Protein AF-A0A2N5YPW6-F1 (afdb_monomer)

Foldseek 3Di:
DVVVVVVVVVVVVVVVVVPVQWDWDQDPPDHDIDIDRPDVPPPPPPPPDDDDDDPPDPDDDDDDDDDDDDDDDDDDDDDDDPDDDDDDDPPPDDDDDDPDPPPPDDPDDDDDPPPPPVVVVVVVVVVVVVVPPPPPDPPPVQDADVLLVVLVVLLVVLVVLVVCLVVDPDPDPVVNVVSVVSSVVSLVVSLVSLVVSCVVCVVPVPRHDDVVSSVVSNVVSVVVVVVVVVVVD

Sequence (233 aa):
MKKQSYFFLFVILILIVGLNSCTIEKRSYQPGYYVDWHNLNRKSNTNPEDKSVEQKVTAFHEKEVKENNVVKIKDFNQPEVIHGIEPVFSSSDESLNNVEIIKFTNQKKTVSSNIRKEELESYESLIKEKTTKSSDTINTHRKVHWAAILDLILCIIGLGLGLLIILDFIPSLGFFIFCMLYSTIFVNAGGFFSLIALYFILMKPEEYRGIWLIIANIIIVMFFWGYYFSLIF

Radius of gyration: 34.61 Å; Cα contacts (8 Å, |Δi|>4): 95; chains: 1; bounding box: 51×68×102 Å

Mean predicted aligned error: 20.63 Å

Structure (mmCIF, N/CA/C/O backbone):
data_AF-A0A2N5YPW6-F1
#
_entry.id   AF-A0A2N5YPW6-F1
#
loop_
_atom_site.group_PDB
_atom_site.id
_atom_site.type_symbol
_atom_site.label_atom_id
_atom_site.label_alt_id
_atom_site.label_comp_id
_atom_site.label_asym_id
_atom_site.label_entity_id
_atom_site.label_seq_id
_atom_site.pdbx_PDB_ins_code
_atom_site.Cartn_x
_atom_site.Cartn_y
_atom_site.Cartn_z
_atom_site.occupancy
_atom_site.B_iso_or_equiv
_atom_site.auth_seq_id
_atom_site.auth_comp_id
_atom_site.auth_asym_id
_atom_site.auth_atom_id
_atom_site.pdbx_PDB_model_num
ATOM 1 N N . MET A 1 1 ? -19.793 17.594 0.292 1.00 47.97 1 MET A N 1
ATOM 2 C CA . MET A 1 1 ? -19.674 16.745 -0.917 1.00 47.97 1 MET A CA 1
ATOM 3 C C . MET A 1 1 ? -18.242 16.318 -1.275 1.00 47.97 1 MET A C 1
ATOM 5 O O . MET A 1 1 ? -18.086 15.213 -1.769 1.00 47.97 1 MET A O 1
ATOM 9 N N . LYS A 1 2 ? -17.177 17.079 -0.960 1.00 48.78 2 LYS A N 1
ATOM 10 C CA . LYS A 1 2 ? -15.781 16.710 -1.316 1.00 48.78 2 LYS A CA 1
ATOM 11 C C . LYS A 1 2 ? -15.291 15.341 -0.791 1.00 48.78 2 LYS A C 1
ATOM 13 O O . LYS A 1 2 ? -14.475 14.704 -1.440 1.00 48.78 2 LYS A O 1
ATOM 18 N N . LYS A 1 3 ? -15.820 14.848 0.338 1.00 51.53 3 LYS A N 1
ATOM 19 C CA . LYS A 1 3 ? -15.421 13.554 0.932 1.00 51.53 3 LYS A CA 1
ATOM 20 C C . LYS A 1 3 ? -15.858 12.324 0.118 1.00 51.53 3 LYS A C 1
ATOM 22 O O . LYS A 1 3 ? -15.176 11.311 0.174 1.00 51.53 3 LYS A O 1
ATOM 27 N N . GLN A 1 4 ? -16.945 12.411 -0.654 1.00 64.75 4 GLN A N 1
ATOM 28 C CA . GLN A 1 4 ? -17.391 11.297 -1.505 1.00 64.75 4 GLN A CA 1
ATOM 29 C C . GLN A 1 4 ? -16.521 11.147 -2.761 1.00 64.75 4 GLN A C 1
ATOM 31 O O . GLN A 1 4 ? -16.342 10.034 -3.240 1.00 64.75 4 GLN A O 1
ATOM 36 N N . SER A 1 5 ? -15.910 12.235 -3.245 1.00 70.88 5 SER A N 1
ATOM 37 C CA . SER A 1 5 ? -15.079 12.214 -4.456 1.00 70.88 5 SER A CA 1
ATOM 38 C C . SER A 1 5 ? -13.849 11.308 -4.323 1.00 70.88 5 SER A C 1
ATOM 40 O O . SER A 1 5 ? -13.509 10.602 -5.266 1.00 70.88 5 SER A O 1
ATOM 42 N N . TYR A 1 6 ? -13.204 11.289 -3.152 1.00 68.81 6 TYR A N 1
ATOM 43 C CA . TYR A 1 6 ? -12.012 10.464 -2.914 1.00 68.81 6 TYR A CA 1
ATOM 44 C C . TYR A 1 6 ? -12.328 8.969 -2.849 1.00 68.81 6 TYR A C 1
ATOM 46 O O . TYR A 1 6 ? -11.538 8.156 -3.315 1.00 68.81 6 TYR A O 1
ATOM 54 N N . PHE A 1 7 ? -13.498 8.608 -2.314 1.00 74.12 7 PHE A N 1
ATOM 55 C CA . PHE A 1 7 ? -13.934 7.215 -2.256 1.00 74.12 7 PHE A CA 1
ATOM 56 C C . PHE A 1 7 ? -14.153 6.643 -3.661 1.00 74.12 7 PHE A C 1
ATOM 58 O O . PHE A 1 7 ? -13.651 5.567 -3.967 1.00 74.12 7 PHE A O 1
ATOM 65 N N . PHE A 1 8 ? -14.825 7.392 -4.541 1.00 75.50 8 PHE A N 1
ATOM 66 C CA . PHE A 1 8 ? -15.005 6.978 -5.936 1.00 75.50 8 PHE A CA 1
ATOM 67 C C . PHE A 1 8 ? -13.675 6.829 -6.676 1.00 75.50 8 PHE A C 1
ATOM 69 O O . PHE A 1 8 ? -13.479 5.850 -7.389 1.00 75.50 8 PHE A O 1
ATOM 76 N N . LEU A 1 9 ? -12.744 7.761 -6.467 1.00 77.75 9 LEU A N 1
ATOM 77 C CA . LEU A 1 9 ? -11.431 7.725 -7.110 1.00 77.75 9 LEU A CA 1
ATOM 78 C C . LEU A 1 9 ? -10.617 6.498 -6.659 1.00 77.75 9 LEU A C 1
ATOM 80 O O . LEU A 1 9 ? -10.007 5.825 -7.484 1.00 77.75 9 LEU A O 1
ATOM 84 N N . PHE A 1 10 ? -10.690 6.144 -5.373 1.00 75.50 10 PHE A N 1
ATOM 85 C CA . PHE A 1 10 ? -10.061 4.939 -4.830 1.00 75.50 10 PHE A CA 1
ATOM 86 C C . PHE A 1 10 ? -10.668 3.642 -5.392 1.00 75.50 10 PHE A C 1
ATOM 88 O O . PHE A 1 10 ? -9.932 2.737 -5.781 1.00 75.50 10 PHE A O 1
ATOM 95 N N . VAL A 1 11 ? -12.000 3.559 -5.500 1.00 84.12 11 VAL A N 1
ATOM 96 C CA . VAL A 1 11 ? -12.690 2.394 -6.089 1.00 84.12 11 VAL A CA 1
ATOM 97 C C . VAL A 1 11 ? -12.312 2.210 -7.561 1.00 84.12 11 VAL A C 1
ATOM 99 O O . VAL A 1 11 ?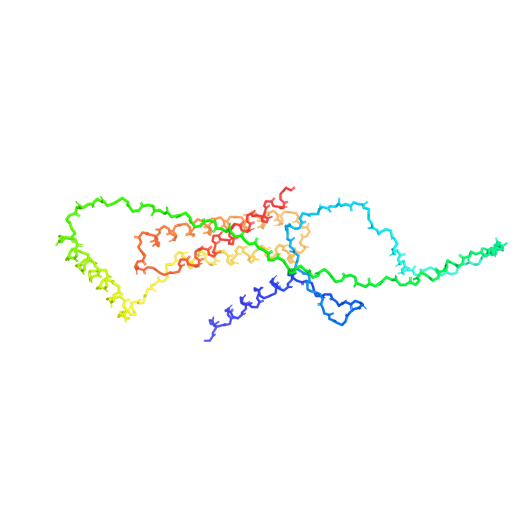 -12.044 1.087 -7.982 1.00 84.12 11 VAL A O 1
ATOM 102 N N . ILE A 1 12 ? -12.238 3.300 -8.330 1.00 86.75 12 ILE A N 1
ATOM 103 C CA . ILE A 1 12 ? -11.804 3.269 -9.735 1.00 86.75 12 ILE A CA 1
ATOM 104 C C . ILE A 1 12 ? -10.363 2.760 -9.845 1.00 86.75 12 ILE A C 1
ATOM 106 O O . ILE A 1 12 ? -10.070 1.942 -10.713 1.00 86.75 12 ILE A O 1
ATOM 110 N N . LEU A 1 13 ? -9.476 3.187 -8.944 1.00 83.00 13 LEU A N 1
ATOM 111 C CA . LEU A 1 13 ? -8.077 2.766 -8.945 1.00 83.00 13 LEU A CA 1
ATOM 112 C C . LEU A 1 13 ? -7.927 1.262 -8.658 1.00 83.00 13 LEU A C 1
ATOM 114 O O . LEU A 1 13 ? -7.188 0.581 -9.367 1.00 83.00 13 LEU A O 1
ATOM 118 N N . ILE A 1 14 ? -8.689 0.720 -7.699 1.00 78.19 14 ILE A N 1
ATOM 119 C CA . ILE A 1 14 ? -8.748 -0.733 -7.449 1.00 78.19 14 ILE A CA 1
ATOM 120 C C . ILE A 1 14 ? -9.269 -1.481 -8.682 1.00 78.19 14 ILE A C 1
ATOM 122 O O . ILE A 1 14 ? -8.722 -2.523 -9.042 1.00 78.19 14 ILE A O 1
ATOM 126 N N . LEU A 1 15 ? -10.297 -0.949 -9.347 1.00 83.12 15 LEU A N 1
ATOM 127 C CA . LEU A 1 15 ? -10.867 -1.541 -10.560 1.00 83.12 15 LEU A CA 1
ATOM 128 C C . LEU A 1 15 ? -9.846 -1.602 -11.701 1.00 83.12 15 LEU A C 1
ATOM 130 O O . LEU A 1 15 ? -9.723 -2.642 -12.336 1.00 83.12 15 LEU A O 1
ATOM 134 N N . ILE A 1 16 ? -9.078 -0.535 -11.930 1.00 82.12 16 ILE A N 1
ATOM 135 C CA . ILE A 1 16 ? -8.037 -0.502 -12.970 1.00 82.12 16 ILE A CA 1
ATOM 136 C C . ILE A 1 16 ? -6.949 -1.545 -12.680 1.00 82.12 16 ILE A C 1
ATOM 138 O O . ILE A 1 16 ? -6.571 -2.303 -13.571 1.00 82.12 16 ILE A O 1
ATOM 142 N N . VAL A 1 17 ? -6.476 -1.633 -11.433 1.00 77.56 17 VAL A N 1
ATOM 143 C CA . VAL A 1 17 ? -5.450 -2.616 -11.039 1.00 77.56 17 VAL A CA 1
ATOM 144 C C . VAL A 1 17 ? -5.977 -4.053 -11.154 1.00 77.56 17 VAL A C 1
ATOM 146 O O . VAL A 1 17 ? -5.274 -4.927 -11.661 1.00 77.56 17 VAL A O 1
ATOM 149 N N . GLY A 1 18 ? -7.226 -4.298 -10.748 1.00 75.81 18 GLY A N 1
ATOM 150 C CA . GLY A 1 18 ? -7.864 -5.611 -10.859 1.00 75.81 18 GLY A CA 1
ATOM 151 C C . GLY A 1 18 ? -8.097 -6.047 -12.307 1.00 75.81 18 GLY A C 1
ATOM 152 O O . GLY A 1 18 ? -7.868 -7.206 -12.644 1.00 75.81 18 GLY A O 1
ATOM 153 N N . LEU A 1 19 ? -8.499 -5.119 -13.180 1.00 78.38 19 LEU A N 1
ATOM 154 C CA . LEU A 1 19 ? -8.765 -5.405 -14.592 1.00 78.38 19 LEU A CA 1
ATOM 155 C C . LEU A 1 19 ? -7.484 -5.605 -15.409 1.00 78.38 19 LEU A C 1
ATOM 157 O O . LEU A 1 19 ? -7.483 -6.430 -16.315 1.00 78.38 19 LEU A O 1
ATOM 161 N N . ASN A 1 20 ? -6.377 -4.943 -15.056 1.00 72.44 20 ASN A N 1
ATOM 162 C CA . ASN A 1 20 ? -5.077 -5.193 -15.694 1.00 72.44 20 ASN A CA 1
ATOM 163 C C . ASN A 1 20 ? -4.524 -6.605 -15.422 1.00 72.44 20 ASN A C 1
ATOM 165 O O . ASN A 1 20 ? -3.613 -7.046 -16.114 1.00 72.44 20 ASN A O 1
ATOM 169 N N . SER A 1 21 ? -5.067 -7.331 -14.438 1.00 71.19 21 SER A N 1
ATOM 170 C CA . SER A 1 21 ? -4.687 -8.726 -14.167 1.00 71.19 21 SER A CA 1
ATOM 171 C C . SER A 1 21 ? -5.434 -9.750 -15.036 1.00 71.19 21 SER A C 1
ATOM 173 O O . SER A 1 21 ? -5.155 -10.947 -14.933 1.00 71.19 21 SER A O 1
ATOM 175 N N . CYS A 1 22 ? -6.379 -9.313 -15.878 1.00 77.75 22 CYS A N 1
ATOM 176 C CA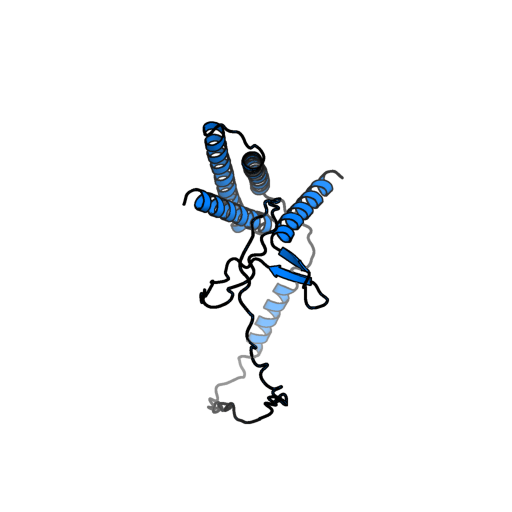 . CYS A 1 22 ? -7.111 -10.187 -16.791 1.00 77.75 22 CYS A CA 1
ATOM 177 C C . CYS A 1 22 ? -6.857 -9.795 -18.249 1.00 77.75 22 CYS A C 1
ATOM 179 O O . CYS A 1 22 ? -6.957 -8.625 -18.619 1.00 77.75 22 CYS A O 1
ATOM 181 N N . THR A 1 23 ? -6.560 -10.787 -19.086 1.00 79.25 23 THR A N 1
ATOM 182 C CA . THR A 1 23 ? -6.523 -10.597 -20.539 1.00 79.25 23 THR A CA 1
ATOM 183 C C . THR A 1 23 ? -7.730 -11.297 -21.142 1.00 79.25 23 THR A C 1
ATOM 185 O O . THR A 1 23 ? -7.946 -12.490 -20.929 1.00 79.25 23 THR A O 1
ATOM 188 N N . ILE A 1 24 ? -8.552 -10.539 -21.868 1.00 81.75 24 ILE A N 1
ATOM 189 C CA . ILE A 1 24 ? -9.707 -11.072 -22.589 1.00 81.75 24 ILE A CA 1
ATOM 190 C C . ILE A 1 24 ? -9.288 -11.268 -24.041 1.00 81.75 24 ILE A C 1
ATOM 192 O O . ILE A 1 24 ? -9.115 -10.296 -24.776 1.00 81.75 24 ILE A O 1
ATOM 196 N N . GLU A 1 25 ? -9.157 -12.521 -24.461 1.00 84.06 25 GLU A N 1
ATOM 197 C CA . GLU A 1 25 ? -8.819 -12.869 -25.838 1.00 84.06 25 GLU A CA 1
ATOM 198 C C . GLU A 1 25 ? -10.037 -13.462 -26.557 1.00 84.06 25 GLU A C 1
ATOM 200 O O . GLU A 1 25 ? -10.815 -14.251 -26.003 1.00 84.06 25 GLU A O 1
ATOM 205 N N . LYS A 1 26 ? -10.249 -13.053 -27.810 1.00 85.19 26 LYS A N 1
ATOM 206 C CA . LYS A 1 26 ? -11.331 -13.586 -28.644 1.00 85.19 26 LYS A CA 1
ATOM 207 C C . LYS A 1 26 ? -10.906 -14.945 -29.199 1.00 85.19 26 LYS A C 1
ATOM 209 O O . LYS A 1 26 ? -9.856 -15.054 -29.822 1.00 85.19 26 LYS A O 1
ATOM 214 N N . ARG A 1 27 ? -11.737 -15.978 -29.026 1.00 85.75 27 ARG A N 1
ATOM 215 C CA . ARG A 1 27 ? -11.440 -17.317 -29.556 1.00 85.75 27 ARG A CA 1
ATOM 216 C C . ARG A 1 27 ? -11.568 -17.326 -31.085 1.00 85.75 27 ARG A C 1
ATOM 218 O O . ARG A 1 27 ? -12.595 -16.913 -31.617 1.00 85.75 27 ARG A O 1
ATOM 225 N N . SER A 1 28 ? -10.556 -17.843 -31.785 1.00 86.81 28 SER A N 1
ATOM 226 C CA . SER A 1 28 ? -10.571 -17.938 -33.257 1.00 86.81 28 SER A CA 1
ATOM 227 C C . SER A 1 28 ? -11.507 -19.026 -33.794 1.00 86.81 28 SER A C 1
ATOM 229 O O . SER A 1 28 ? -12.070 -18.862 -34.870 1.00 86.81 28 SER A O 1
ATOM 231 N N . TYR A 1 29 ? -11.701 -20.123 -33.051 1.00 86.50 29 TYR A N 1
ATOM 232 C CA . TYR A 1 29 ? -12.382 -21.331 -33.552 1.00 86.50 29 TYR A CA 1
ATOM 233 C C . TYR A 1 29 ? -13.704 -21.665 -32.844 1.00 86.50 29 TYR A C 1
ATOM 235 O O . TYR A 1 29 ? -14.342 -22.663 -33.167 1.00 86.50 29 TYR A O 1
ATOM 243 N N . GLN A 1 30 ? -14.132 -20.849 -31.877 1.00 85.44 30 GLN A N 1
ATOM 244 C CA . GLN A 1 30 ? -15.411 -21.010 -31.180 1.00 85.44 30 GLN A CA 1
ATOM 245 C C . GLN A 1 30 ? -16.026 -19.640 -30.880 1.00 85.44 30 GLN A C 1
ATOM 247 O O . GLN A 1 30 ? -15.290 -18.712 -30.546 1.00 85.44 30 GLN A O 1
ATOM 252 N N . PRO A 1 31 ? -17.359 -19.491 -30.939 1.00 85.31 31 PRO A N 1
ATOM 253 C CA . PRO A 1 31 ? -18.010 -18.268 -30.492 1.00 85.31 31 PRO A CA 1
ATOM 254 C C . PRO A 1 31 ? -17.816 -18.101 -28.977 1.00 85.31 31 PRO A C 1
ATOM 256 O O . PRO A 1 31 ? -18.274 -18.923 -28.187 1.00 85.31 31 PRO A O 1
ATOM 259 N N . GLY A 1 32 ? -17.113 -17.043 -28.569 1.00 90.00 32 GLY A N 1
ATOM 260 C CA . GLY A 1 32 ? -16.909 -16.697 -27.163 1.00 90.00 32 GLY A CA 1
ATOM 261 C C . GLY A 1 32 ? -15.592 -15.969 -26.891 1.00 90.00 32 GLY A C 1
ATOM 262 O O . GLY A 1 32 ? -14.724 -15.851 -27.759 1.00 90.00 32 GLY A O 1
ATOM 263 N N . TYR A 1 33 ? -15.446 -15.498 -25.655 1.00 89.69 33 TYR A N 1
ATOM 264 C CA . TYR A 1 33 ? -14.215 -14.904 -25.139 1.00 89.69 33 TYR A CA 1
ATOM 265 C C . TYR A 1 33 ? -13.553 -15.870 -24.153 1.00 89.69 33 TYR A C 1
ATOM 267 O O . TYR A 1 33 ? -14.231 -16.577 -23.402 1.00 89.69 33 TYR A O 1
ATOM 275 N N . TYR A 1 34 ? -12.227 -15.940 -24.180 1.00 85.00 34 TYR A N 1
ATOM 276 C CA . TYR A 1 34 ? -11.433 -16.602 -23.154 1.00 85.00 34 TYR A CA 1
ATOM 277 C C . TYR A 1 34 ? -10.865 -15.524 -22.229 1.00 85.00 34 TYR A C 1
ATOM 279 O O . TYR A 1 34 ? -10.286 -14.549 -22.699 1.00 85.00 34 TYR A O 1
ATOM 287 N N . VAL A 1 35 ? -11.085 -15.680 -20.924 1.00 84.00 35 VAL A N 1
ATOM 288 C CA . VAL A 1 35 ? -10.499 -14.806 -19.905 1.00 84.00 35 VAL A CA 1
ATOM 289 C C . VAL A 1 35 ? -9.314 -15.557 -19.324 1.00 84.00 35 VAL A C 1
ATOM 291 O O . VAL A 1 35 ? -9.515 -16.556 -18.629 1.00 84.00 35 VAL A O 1
ATOM 294 N N . ASP A 1 36 ? -8.101 -15.102 -19.632 1.00 80.56 36 ASP A N 1
ATOM 295 C CA . ASP A 1 36 ? -6.903 -15.614 -18.977 1.00 80.56 36 ASP A CA 1
ATOM 296 C C . ASP A 1 36 ? -6.643 -14.807 -17.706 1.00 80.56 36 ASP A C 1
ATOM 298 O O . ASP A 1 36 ? -6.474 -13.583 -17.740 1.00 80.56 36 ASP A O 1
ATOM 302 N N . TRP A 1 37 ? -6.638 -15.503 -16.574 1.00 81.56 37 TRP A N 1
ATOM 303 C CA . TRP A 1 37 ? -6.222 -14.943 -15.297 1.00 81.56 37 TRP A CA 1
ATOM 304 C C . TRP A 1 37 ? -4.747 -15.283 -15.156 1.00 81.56 37 TRP A C 1
ATOM 306 O O . TRP A 1 37 ? -4.418 -16.461 -14.991 1.00 81.56 37 TRP A O 1
ATOM 316 N N . HIS A 1 38 ? -3.859 -14.286 -15.237 1.00 67.75 38 HIS A N 1
ATOM 317 C CA . HIS A 1 38 ? -2.422 -14.495 -15.050 1.00 67.75 38 HIS A CA 1
ATOM 318 C C . HIS A 1 38 ? -2.154 -15.026 -13.636 1.00 67.75 38 HIS A C 1
ATOM 320 O O . HIS A 1 38 ? -1.974 -14.288 -12.671 1.00 67.75 38 HIS A O 1
ATOM 326 N N . ASN A 1 39 ? -2.182 -16.348 -13.503 1.00 62.03 39 ASN A N 1
ATOM 327 C CA . ASN A 1 39 ? -2.037 -17.032 -12.237 1.00 62.03 39 ASN A CA 1
ATOM 328 C C . ASN A 1 39 ? -0.534 -17.167 -11.975 1.00 62.03 39 ASN A C 1
ATOM 330 O O . ASN A 1 39 ? 0.126 -18.024 -12.566 1.00 62.03 39 ASN A O 1
ATOM 334 N N . LEU A 1 40 ? 0.004 -16.318 -11.093 1.00 60.59 40 LEU A N 1
ATOM 335 C CA . LEU A 1 40 ? 1.427 -16.260 -10.704 1.00 60.59 40 LEU A CA 1
ATOM 336 C C . LEU A 1 40 ? 1.999 -17.603 -10.192 1.00 60.59 40 LEU A C 1
ATOM 338 O O . LEU A 1 40 ? 3.205 -17.732 -10.028 1.00 60.59 40 LEU A O 1
ATOM 342 N N . ASN A 1 41 ? 1.155 -18.620 -9.988 1.00 57.16 41 ASN A N 1
ATOM 343 C CA . ASN A 1 41 ? 1.533 -19.960 -9.537 1.00 57.16 41 ASN A CA 1
ATOM 344 C C . ASN A 1 41 ? 1.350 -21.067 -10.587 1.00 57.16 41 ASN A C 1
ATOM 346 O O . ASN A 1 41 ? 1.344 -22.250 -10.227 1.00 57.16 41 ASN A O 1
ATOM 350 N N . ARG A 1 42 ? 1.212 -20.748 -11.882 1.00 53.97 42 ARG A N 1
ATOM 351 C CA . ARG A 1 42 ? 1.260 -21.792 -12.913 1.00 53.97 42 ARG A CA 1
ATOM 352 C C . ARG A 1 42 ? 2.707 -22.265 -13.044 1.00 53.97 42 ARG A C 1
ATOM 354 O O . ARG A 1 42 ? 3.464 -21.747 -13.855 1.00 53.97 42 ARG A O 1
ATOM 361 N N . LYS A 1 43 ? 3.089 -23.250 -12.220 1.00 50.75 43 LYS A N 1
ATOM 362 C CA . LYS A 1 43 ? 4.290 -24.063 -12.436 1.00 50.75 43 LYS A CA 1
ATOM 363 C C . LYS A 1 43 ? 4.244 -24.522 -13.887 1.00 50.75 43 LYS A C 1
ATOM 365 O O . LYS A 1 43 ? 3.410 -25.352 -14.251 1.00 50.75 43 LYS A O 1
ATOM 370 N N . SER A 1 44 ? 5.085 -23.922 -14.719 1.00 52.34 44 SER A N 1
ATOM 371 C CA . SER A 1 44 ? 5.337 -24.401 -16.060 1.00 52.34 44 SER A CA 1
ATOM 372 C C . SER A 1 44 ? 5.997 -25.765 -15.902 1.00 52.34 44 SER A C 1
ATOM 374 O O . SER A 1 44 ? 7.214 -25.877 -15.774 1.00 52.34 44 SER A O 1
ATOM 376 N N . ASN A 1 45 ? 5.188 -26.821 -15.884 1.00 49.44 45 ASN A N 1
ATOM 377 C CA . ASN A 1 45 ? 5.664 -28.114 -16.339 1.00 49.44 45 ASN A CA 1
ATOM 378 C C . ASN A 1 45 ? 5.849 -27.967 -17.847 1.00 49.44 45 ASN A C 1
ATOM 380 O O . ASN A 1 45 ? 4.981 -28.315 -18.644 1.00 49.44 45 ASN A O 1
ATOM 384 N N . THR A 1 46 ? 6.960 -27.332 -18.204 1.00 45.91 46 THR A N 1
ATOM 385 C CA . THR A 1 46 ? 7.481 -27.261 -19.553 1.00 45.91 46 THR A CA 1
ATOM 386 C C . THR A 1 46 ? 7.847 -28.688 -19.922 1.00 45.91 46 THR A C 1
ATOM 388 O O . THR A 1 46 ? 8.915 -29.171 -19.562 1.00 45.91 46 THR A O 1
ATOM 391 N N . ASN A 1 47 ? 6.926 -29.385 -20.581 1.00 45.91 47 ASN A N 1
ATOM 392 C CA . ASN A 1 47 ? 7.312 -30.443 -21.493 1.00 45.91 47 ASN A CA 1
ATOM 393 C C . ASN A 1 47 ? 7.631 -29.743 -22.824 1.00 45.91 47 ASN A C 1
ATOM 395 O O . ASN A 1 47 ? 6.712 -29.175 -23.421 1.00 45.91 47 ASN A O 1
ATOM 399 N N . PRO A 1 48 ? 8.901 -29.663 -23.253 1.00 53.41 48 PRO A N 1
ATOM 400 C CA . PRO A 1 48 ? 9.297 -28.899 -24.425 1.00 53.41 48 PRO A CA 1
ATOM 401 C C . PRO A 1 48 ? 9.181 -29.767 -25.680 1.00 53.41 48 PRO A C 1
ATOM 403 O O . PRO A 1 48 ? 10.149 -29.924 -26.405 1.00 53.41 48 PRO A O 1
ATOM 406 N N . GLU A 1 49 ? 8.017 -30.355 -25.936 1.00 50.66 49 GLU A N 1
ATOM 407 C CA . GLU A 1 49 ? 7.776 -31.130 -27.158 1.00 50.66 49 GLU A CA 1
ATOM 408 C C . GLU A 1 49 ? 6.307 -31.019 -27.563 1.00 50.66 49 GLU A C 1
ATOM 410 O O . GLU A 1 49 ? 5.566 -31.986 -27.480 1.00 50.66 49 GLU A O 1
ATOM 415 N N . ASP A 1 50 ? 5.851 -29.828 -27.954 1.00 54.34 50 ASP A N 1
ATOM 416 C CA . ASP A 1 50 ? 4.950 -29.731 -29.104 1.00 54.34 50 ASP A CA 1
ATOM 417 C C . ASP A 1 50 ? 4.787 -28.280 -29.566 1.00 54.34 50 ASP A C 1
ATOM 419 O O . ASP A 1 50 ? 4.659 -27.363 -28.751 1.00 54.34 50 ASP A O 1
ATOM 423 N N . LYS A 1 51 ? 4.673 -28.119 -30.886 1.00 46.16 51 LYS A N 1
ATOM 424 C CA . LYS A 1 51 ? 4.408 -26.889 -31.656 1.00 46.16 51 LYS A CA 1
ATOM 425 C C . LYS A 1 51 ? 5.624 -26.088 -32.105 1.00 46.16 51 LYS A C 1
ATOM 427 O O . LYS A 1 51 ? 5.775 -24.890 -31.879 1.00 46.16 51 LYS A O 1
ATOM 432 N N . SER A 1 52 ? 6.404 -26.772 -32.933 1.00 49.94 52 SER A N 1
ATOM 433 C CA . SER A 1 52 ? 6.818 -26.219 -34.220 1.00 49.94 52 SER A CA 1
ATOM 434 C C . SER A 1 52 ? 5.621 -25.692 -35.037 1.00 49.94 52 SER A C 1
ATOM 436 O O . SER A 1 52 ? 4.566 -26.323 -35.053 1.00 49.94 52 SER A O 1
ATOM 438 N N . VAL A 1 53 ? 5.875 -24.642 -35.826 1.00 51.62 53 VAL A N 1
ATOM 439 C CA . VAL A 1 53 ? 5.068 -24.128 -36.956 1.00 51.62 53 VAL A CA 1
ATOM 440 C C . VAL A 1 53 ? 3.920 -23.171 -36.594 1.00 51.62 53 VAL A C 1
ATOM 442 O O . VAL A 1 53 ? 2.766 -23.560 -36.526 1.00 51.62 53 VAL A O 1
ATOM 445 N N . GLU A 1 54 ? 4.235 -21.877 -36.473 1.00 42.97 54 GLU A N 1
ATOM 446 C CA . GLU A 1 54 ? 3.796 -20.863 -37.456 1.00 42.97 54 GLU A CA 1
ATOM 447 C C . GLU A 1 54 ? 4.516 -19.528 -37.197 1.00 42.97 54 GLU A C 1
ATOM 449 O O . GLU A 1 54 ? 4.025 -18.598 -36.562 1.00 42.97 54 GLU A O 1
ATOM 454 N N . GLN A 1 55 ? 5.737 -19.429 -37.717 1.00 44.97 55 GLN A N 1
ATOM 455 C CA . GLN A 1 55 ? 6.410 -18.155 -37.918 1.00 44.97 55 GLN A CA 1
ATOM 456 C C . GLN A 1 55 ? 5.807 -17.503 -39.171 1.00 44.97 55 GLN A C 1
ATOM 458 O O . GLN A 1 55 ? 6.328 -17.666 -40.273 1.00 44.97 55 GLN A O 1
ATOM 463 N N . LYS A 1 56 ? 4.700 -16.764 -39.028 1.00 43.53 56 LYS A N 1
ATOM 464 C CA . LYS A 1 56 ? 4.231 -15.868 -40.093 1.00 43.53 56 LYS A CA 1
ATOM 465 C C . LYS A 1 56 ? 4.866 -14.496 -39.913 1.00 43.53 56 LYS A C 1
ATOM 467 O O . LYS A 1 56 ? 4.335 -13.602 -39.262 1.00 43.53 56 LYS A O 1
ATOM 472 N N . VAL A 1 57 ? 6.044 -14.372 -40.516 1.00 40.19 57 VAL A N 1
ATOM 473 C CA . VAL A 1 57 ? 6.687 -13.104 -40.849 1.00 40.19 57 VAL A CA 1
ATOM 474 C C . VAL A 1 57 ? 5.746 -12.317 -41.761 1.00 40.19 57 VAL A C 1
ATOM 476 O O . VAL A 1 57 ? 5.505 -12.700 -42.903 1.00 40.19 57 VAL A O 1
ATOM 479 N N . THR A 1 58 ? 5.238 -11.192 -41.272 1.00 45.25 58 THR A N 1
ATOM 480 C CA . THR A 1 58 ? 4.779 -10.088 -42.120 1.00 45.25 58 THR A CA 1
ATOM 481 C C . THR A 1 58 ? 5.668 -8.892 -41.842 1.00 45.25 58 THR A C 1
ATOM 483 O O . THR A 1 58 ? 5.379 -8.077 -40.973 1.00 45.25 58 THR A O 1
ATOM 486 N N . ALA A 1 59 ? 6.758 -8.796 -42.593 1.00 42.06 59 ALA A N 1
ATOM 487 C CA . ALA A 1 59 ? 7.406 -7.531 -42.886 1.00 42.06 59 ALA A CA 1
ATOM 488 C C . ALA A 1 59 ? 7.977 -7.628 -44.302 1.00 42.06 59 ALA A C 1
ATOM 490 O O . ALA A 1 59 ? 8.855 -8.432 -44.597 1.00 42.06 59 ALA A O 1
ATOM 491 N N . PHE A 1 60 ? 7.346 -6.851 -45.171 1.00 46.41 60 PHE A N 1
ATOM 492 C CA . PHE A 1 60 ? 7.656 -6.576 -46.560 1.00 46.41 60 PHE A CA 1
ATOM 493 C C . PHE A 1 60 ? 9.162 -6.517 -46.848 1.00 46.41 60 PHE A C 1
ATOM 495 O O . PHE A 1 60 ? 9.854 -5.659 -46.308 1.00 46.41 60 PHE A O 1
ATOM 502 N N . HIS A 1 61 ? 9.633 -7.336 -47.792 1.00 40.62 61 HIS A N 1
ATOM 503 C CA . HIS A 1 61 ? 10.735 -6.923 -48.651 1.00 40.62 61 HIS A CA 1
ATOM 504 C C . HIS A 1 61 ? 10.384 -7.152 -50.119 1.00 40.62 61 HIS A C 1
ATOM 506 O O . HIS A 1 61 ? 10.053 -8.243 -50.579 1.00 40.62 61 HIS A O 1
ATOM 512 N N . GLU A 1 62 ? 10.389 -6.020 -50.797 1.00 41.16 62 GLU A N 1
ATOM 513 C CA . GLU A 1 62 ? 10.178 -5.759 -52.202 1.00 41.16 62 GLU A CA 1
ATOM 514 C C . GLU A 1 62 ? 11.270 -6.398 -53.078 1.00 41.16 62 GLU A C 1
ATOM 516 O O . GLU A 1 62 ? 12.452 -6.320 -52.762 1.00 41.16 62 GLU A O 1
ATOM 521 N N . LYS A 1 63 ? 10.812 -7.041 -54.161 1.00 43.81 63 LYS A N 1
ATOM 522 C CA . LYS A 1 63 ? 11.473 -7.328 -55.447 1.00 43.81 63 LYS A CA 1
ATOM 523 C C . LYS A 1 63 ? 13.012 -7.315 -55.493 1.00 43.81 63 LYS A C 1
ATOM 525 O O . LYS A 1 63 ? 13.612 -6.255 -55.597 1.00 43.81 63 LYS A O 1
ATOM 530 N N . GLU A 1 64 ? 13.586 -8.477 -55.803 1.00 43.44 64 GLU A N 1
ATOM 531 C CA . GLU A 1 64 ? 14.307 -8.608 -57.074 1.00 43.44 64 GLU A CA 1
ATOM 532 C C . GLU A 1 64 ? 14.302 -10.050 -57.599 1.00 43.44 64 GLU A C 1
ATOM 534 O O . GLU A 1 64 ? 14.373 -11.031 -56.865 1.00 43.44 64 GLU A O 1
ATOM 539 N N . VAL A 1 65 ? 14.125 -10.135 -58.911 1.00 49.06 65 VAL A N 1
ATOM 540 C CA . VAL A 1 65 ? 13.955 -11.325 -59.739 1.00 49.06 65 VAL A CA 1
ATOM 541 C C . VAL A 1 65 ? 15.309 -11.988 -59.984 1.00 49.06 65 VAL A C 1
ATOM 543 O O . VAL A 1 65 ? 16.236 -11.296 -60.394 1.00 49.06 65 VAL A O 1
ATOM 546 N N . LYS A 1 66 ? 15.394 -13.322 -59.853 1.00 47.41 66 LYS A N 1
ATOM 547 C CA . LYS A 1 66 ? 16.243 -14.179 -60.705 1.00 47.41 66 LYS A CA 1
ATOM 548 C C . LYS A 1 66 ? 15.877 -15.666 -60.594 1.00 47.41 66 LYS A C 1
ATOM 550 O O . LYS A 1 66 ? 16.102 -16.312 -59.582 1.00 47.41 66 LYS A O 1
ATOM 555 N N . GLU A 1 67 ? 15.240 -16.124 -61.669 1.00 46.44 67 GLU A N 1
ATOM 556 C CA . GLU A 1 67 ? 15.413 -17.379 -62.411 1.00 46.44 67 GLU A CA 1
ATOM 557 C C . GLU A 1 67 ? 15.967 -18.667 -61.756 1.00 46.44 67 GLU A C 1
ATOM 559 O O . GLU A 1 67 ? 17.063 -18.713 -61.207 1.00 46.44 67 GLU A O 1
ATOM 564 N N . ASN A 1 68 ? 15.253 -19.749 -62.105 1.00 45.69 68 ASN A N 1
ATOM 565 C CA . ASN A 1 68 ? 15.702 -21.129 -62.332 1.00 45.69 68 ASN A CA 1
ATOM 566 C C . ASN A 1 68 ? 15.842 -22.052 -61.109 1.00 45.69 68 ASN A C 1
ATOM 568 O O . ASN A 1 68 ? 16.893 -22.153 -60.488 1.00 45.69 68 ASN A O 1
ATOM 572 N N . ASN A 1 69 ? 14.825 -22.891 -60.880 1.00 49.75 69 ASN A N 1
ATOM 573 C CA . ASN A 1 69 ? 14.866 -24.276 -61.371 1.00 49.75 69 ASN A CA 1
ATOM 574 C C . ASN A 1 69 ? 13.561 -25.031 -61.079 1.00 49.75 69 ASN A C 1
ATOM 576 O O . ASN A 1 69 ? 13.105 -25.151 -59.945 1.00 49.75 69 ASN A O 1
ATOM 580 N N . VAL A 1 70 ? 12.991 -25.573 -62.152 1.00 52.44 70 VAL A N 1
ATOM 581 C CA . VAL A 1 70 ? 11.857 -26.495 -62.162 1.00 52.44 70 VAL A CA 1
ATOM 582 C C . VAL A 1 70 ? 12.330 -27.844 -61.622 1.00 52.44 70 VAL A C 1
ATOM 584 O O . VAL A 1 70 ? 13.052 -28.566 -62.307 1.00 52.44 70 VAL A O 1
ATOM 587 N N . VAL A 1 71 ? 11.894 -28.214 -60.418 1.00 53.09 71 VAL A N 1
ATOM 588 C CA . VAL A 1 71 ? 11.967 -29.601 -59.943 1.00 53.09 71 VAL A CA 1
ATOM 589 C C . VAL A 1 71 ? 10.547 -30.134 -59.813 1.00 53.09 71 VAL A C 1
ATOM 591 O O . VAL A 1 71 ? 9.740 -29.652 -59.024 1.00 53.09 71 VAL A O 1
ATOM 594 N N . LYS A 1 72 ? 10.259 -31.116 -60.672 1.00 48.97 72 LYS A N 1
ATOM 595 C CA . LYS A 1 72 ? 9.013 -31.875 -60.766 1.00 48.97 72 LYS A CA 1
ATOM 596 C C . LYS A 1 72 ? 8.566 -32.381 -59.395 1.00 48.97 72 LYS A C 1
ATOM 598 O O . LYS A 1 72 ? 9.236 -33.213 -58.787 1.00 48.97 72 LYS A O 1
ATOM 603 N N . ILE A 1 73 ? 7.384 -31.935 -58.992 1.00 50.03 73 ILE A N 1
ATOM 604 C CA . ILE A 1 73 ? 6.560 -32.555 -57.959 1.00 50.03 73 ILE A CA 1
ATOM 605 C C . ILE A 1 73 ? 6.195 -33.952 -58.478 1.00 50.03 73 ILE A C 1
ATOM 607 O O . ILE A 1 73 ? 5.540 -34.075 -59.512 1.00 50.03 73 ILE A O 1
ATOM 611 N N . LYS A 1 74 ? 6.689 -34.996 -57.807 1.00 51.50 74 LYS A N 1
ATOM 612 C CA . LYS A 1 74 ? 6.168 -36.356 -57.956 1.00 51.50 74 LYS A CA 1
ATOM 613 C C . LYS A 1 74 ? 5.092 -36.566 -56.902 1.00 51.50 74 LYS A C 1
ATOM 615 O O . LYS A 1 74 ? 5.303 -36.248 -55.734 1.00 51.50 74 LYS A O 1
ATOM 620 N N . ASP A 1 75 ? 3.977 -37.089 -57.388 1.00 54.59 75 ASP A N 1
ATOM 621 C CA . ASP A 1 75 ? 2.790 -37.543 -56.681 1.00 54.59 75 ASP A CA 1
ATOM 622 C C . ASP A 1 75 ? 3.083 -38.082 -55.279 1.00 54.59 75 ASP A C 1
ATOM 624 O O . ASP A 1 75 ? 3.734 -39.116 -55.110 1.00 54.59 75 ASP A O 1
ATOM 628 N N . PHE A 1 76 ? 2.564 -37.383 -54.271 1.00 53.81 76 PHE A N 1
ATOM 629 C CA . PHE A 1 76 ? 2.413 -37.939 -52.937 1.00 53.81 76 PHE A CA 1
ATOM 630 C C . PHE A 1 76 ? 0.997 -38.492 -52.814 1.00 53.81 76 PHE A C 1
ATOM 632 O O . PHE A 1 76 ? 0.015 -37.751 -52.829 1.00 53.81 76 PHE A O 1
ATOM 639 N N . ASN A 1 77 ? 0.937 -39.820 -52.732 1.00 56.34 77 ASN A N 1
ATOM 640 C CA . ASN A 1 77 ? -0.261 -40.607 -52.500 1.00 56.34 77 ASN A CA 1
ATOM 641 C C . ASN A 1 77 ? -1.039 -40.077 -51.292 1.00 56.34 77 ASN A C 1
ATOM 643 O O . ASN A 1 77 ? -0.531 -40.011 -50.172 1.00 56.34 77 ASN A O 1
ATOM 647 N N . GLN A 1 78 ? -2.290 -39.727 -51.555 1.00 61.28 78 GLN A N 1
ATOM 648 C CA . GLN A 1 78 ? -3.309 -39.396 -50.576 1.00 61.28 78 GLN A CA 1
ATOM 649 C C . GLN A 1 78 ? -3.641 -40.666 -49.766 1.00 61.28 78 GLN A C 1
ATOM 651 O O . GLN A 1 78 ? -4.021 -41.667 -50.377 1.00 61.28 78 GLN A O 1
ATOM 656 N N . PRO A 1 79 ? -3.480 -40.693 -48.430 1.00 62.56 79 PRO A N 1
ATOM 657 C CA . PRO A 1 79 ? -3.913 -41.841 -47.646 1.00 62.56 79 PRO A CA 1
ATOM 658 C C . PRO A 1 79 ? -5.442 -41.898 -47.574 1.00 62.56 79 PRO A C 1
ATOM 660 O O . PRO A 1 79 ? -6.120 -40.876 -47.437 1.00 62.56 79 PRO A O 1
ATOM 663 N N . GLU A 1 80 ? -5.954 -43.121 -47.690 1.00 53.88 80 GLU A N 1
ATOM 664 C CA . GLU A 1 80 ? -7.364 -43.485 -47.614 1.00 53.88 80 GLU A CA 1
ATOM 665 C C . GLU A 1 80 ? -8.053 -42.932 -46.363 1.00 53.88 80 GLU A C 1
ATOM 667 O O . GLU A 1 80 ? -7.520 -42.909 -45.254 1.00 53.88 80 GLU A O 1
ATOM 672 N N . VAL A 1 81 ? -9.298 -42.523 -46.586 1.00 54.84 81 VAL A N 1
ATOM 673 C CA . VAL A 1 81 ? -10.291 -42.144 -45.588 1.00 54.84 81 VAL A CA 1
ATOM 674 C C . VAL A 1 81 ? -10.460 -43.287 -44.584 1.00 54.84 81 VAL A C 1
ATOM 676 O O . VAL A 1 81 ? -11.082 -44.303 -44.890 1.00 54.84 81 VAL A O 1
ATOM 679 N N . ILE A 1 82 ? -9.942 -43.117 -43.366 1.00 52.69 82 ILE A N 1
ATOM 680 C CA . ILE A 1 82 ? -10.279 -43.996 -42.242 1.00 52.69 82 ILE A CA 1
ATOM 681 C C . ILE A 1 82 ? -11.711 -43.659 -4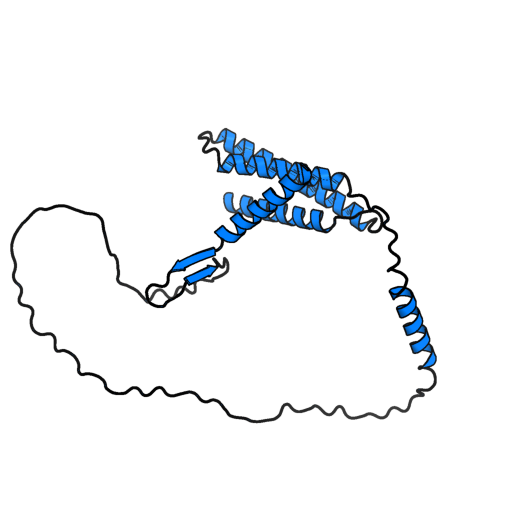1.820 1.00 52.69 82 ILE A C 1
ATOM 683 O O . ILE A 1 82 ? -11.979 -42.677 -41.128 1.00 52.69 82 ILE A O 1
ATOM 687 N N . HIS A 1 83 ? -12.641 -44.480 -42.296 1.00 53.59 83 HIS A N 1
ATOM 688 C CA . HIS A 1 83 ? -14.004 -44.559 -41.798 1.00 53.59 83 HIS A CA 1
ATOM 689 C C . HIS A 1 83 ? -14.019 -45.028 -40.334 1.00 53.59 83 HIS A C 1
ATOM 691 O O . HIS A 1 83 ? -13.402 -46.032 -39.994 1.00 53.59 83 HIS A O 1
ATOM 697 N N . GLY A 1 84 ? -14.822 -44.346 -39.513 1.00 55.03 84 GLY A N 1
ATOM 698 C CA . GLY A 1 84 ? -15.503 -44.945 -38.364 1.00 55.03 84 GLY A CA 1
ATOM 699 C C . GLY A 1 84 ? -14.688 -45.077 -37.081 1.00 55.03 84 GLY A C 1
ATOM 700 O O . GLY A 1 84 ? -14.294 -46.176 -36.709 1.00 55.03 84 GLY A O 1
ATOM 701 N N . ILE A 1 85 ? -14.549 -43.980 -36.334 1.00 54.00 85 ILE A N 1
ATOM 702 C CA . ILE A 1 85 ? -14.394 -44.075 -34.878 1.00 54.00 85 ILE A CA 1
ATOM 703 C C . ILE A 1 85 ? -15.721 -43.630 -34.271 1.00 54.00 85 ILE A C 1
ATOM 705 O O . ILE A 1 85 ? -16.040 -42.443 -34.212 1.00 54.00 85 ILE A O 1
ATOM 709 N N . GLU A 1 86 ? -16.523 -44.619 -33.895 1.00 57.28 86 GLU A N 1
ATOM 710 C CA . GLU A 1 86 ? -17.711 -44.455 -33.065 1.00 57.28 86 GLU A CA 1
ATOM 711 C C . GLU A 1 86 ? -17.276 -43.916 -31.687 1.00 57.28 86 GLU A C 1
ATOM 713 O O . GLU A 1 86 ? -16.330 -44.451 -31.098 1.00 57.28 86 GLU A O 1
ATOM 718 N N . PRO A 1 87 ? -17.899 -42.853 -31.150 1.00 63.41 87 PRO A N 1
ATOM 719 C CA . PRO A 1 87 ? -17.566 -42.377 -29.816 1.00 63.41 87 PRO A CA 1
ATOM 720 C C . PRO A 1 87 ? -18.030 -43.403 -28.775 1.00 63.41 87 PRO A C 1
ATOM 722 O O . PRO A 1 87 ? -19.224 -43.574 -28.533 1.00 63.41 87 PRO A O 1
ATOM 725 N N . VAL A 1 88 ? -17.076 -44.074 -28.129 1.00 53.03 88 VAL A N 1
ATOM 726 C CA . VAL A 1 88 ? -17.333 -44.873 -26.928 1.00 53.03 88 VAL A CA 1
ATOM 727 C C . VAL A 1 88 ? -17.675 -43.910 -25.792 1.00 53.03 88 VAL A C 1
ATOM 729 O O . VAL A 1 88 ? -16.811 -43.217 -25.257 1.00 53.03 88 VAL A O 1
ATOM 732 N N . PHE A 1 89 ? -18.953 -43.858 -25.428 1.00 57.66 89 PHE A N 1
ATOM 733 C CA . PHE A 1 89 ? -19.404 -43.220 -24.199 1.00 57.66 89 PHE A CA 1
ATOM 734 C C . PHE A 1 89 ? -18.964 -44.077 -23.009 1.00 57.66 89 PHE A C 1
ATOM 736 O O . PHE A 1 89 ? -19.441 -45.196 -22.827 1.00 57.66 89 PHE A O 1
ATOM 743 N N . SER A 1 90 ? -18.075 -43.548 -22.167 1.00 44.50 90 SER A N 1
ATOM 744 C CA . SER A 1 90 ? -17.810 -44.114 -20.845 1.00 44.50 90 SER A CA 1
ATOM 745 C C . SER A 1 90 ? -18.991 -43.804 -19.918 1.00 44.50 90 SER A C 1
ATOM 747 O O . SER A 1 90 ? -18.998 -42.807 -19.198 1.00 44.50 90 SER A O 1
ATOM 749 N N . SER A 1 91 ? -20.013 -44.653 -19.977 1.00 56.53 91 SER A N 1
ATOM 750 C CA . SER A 1 91 ? -21.049 -44.783 -18.954 1.00 56.53 91 SER A CA 1
ATOM 751 C C . SER A 1 91 ? -20.455 -45.540 -17.765 1.00 56.53 91 SER A C 1
ATOM 753 O O . SER A 1 91 ? -20.407 -46.768 -17.779 1.00 56.53 91 SER A O 1
ATOM 755 N N . SER A 1 92 ? -19.980 -44.823 -16.747 1.00 50.44 92 SER A N 1
ATOM 756 C CA . SER A 1 92 ? -19.625 -45.413 -15.452 1.00 50.44 92 SER A CA 1
ATOM 757 C C . SER A 1 92 ? -20.786 -45.245 -14.469 1.00 50.44 92 SER A C 1
ATOM 759 O O . SER A 1 92 ? -20.729 -44.398 -13.579 1.00 50.44 92 SER A O 1
ATOM 761 N N . ASP A 1 93 ? -21.828 -46.054 -14.652 1.00 58.00 93 ASP A N 1
ATOM 762 C CA . ASP A 1 93 ? -22.802 -46.382 -13.610 1.00 58.00 93 ASP A CA 1
ATOM 763 C C . ASP A 1 93 ? -22.510 -47.809 -13.126 1.00 58.00 93 ASP A C 1
ATOM 765 O O . ASP A 1 93 ? -23.010 -48.792 -13.663 1.00 58.00 93 ASP A O 1
ATOM 769 N N . GLU A 1 94 ? -21.659 -47.910 -12.109 1.00 50.97 94 GLU A N 1
ATOM 770 C CA . GLU A 1 94 ? -21.515 -49.081 -11.238 1.00 50.97 94 GLU A CA 1
ATOM 771 C C . GLU A 1 94 ? -21.066 -48.503 -9.885 1.00 50.97 94 GLU A C 1
ATOM 773 O O . GLU A 1 94 ? -19.951 -48.022 -9.717 1.00 50.97 94 GLU A O 1
ATOM 778 N N . SER A 1 95 ? -21.975 -48.217 -8.955 1.00 53.00 95 SER A N 1
ATOM 779 C CA . SER A 1 95 ? -22.640 -49.199 -8.100 1.00 53.00 95 SER A CA 1
ATOM 780 C C . SER A 1 95 ? -21.644 -50.231 -7.565 1.00 53.00 95 SER A C 1
ATOM 782 O O . SER A 1 95 ? -21.328 -51.202 -8.240 1.00 53.00 95 SER A O 1
ATOM 784 N N . LEU A 1 96 ? -21.170 -50.034 -6.334 1.00 44.75 96 LEU A N 1
ATOM 785 C CA . LEU A 1 96 ? -21.507 -50.898 -5.198 1.00 44.75 96 LEU A CA 1
ATOM 786 C C . LEU A 1 96 ? -20.548 -50.672 -4.015 1.00 44.75 96 LEU A C 1
ATOM 788 O O . LEU A 1 96 ? -19.339 -50.841 -4.103 1.00 44.75 96 LEU A O 1
ATOM 792 N N . ASN A 1 97 ? -21.197 -50.447 -2.874 1.00 44.88 97 ASN A N 1
ATOM 793 C CA . ASN A 1 97 ? -20.949 -51.120 -1.603 1.00 44.88 97 ASN A CA 1
ATOM 794 C C . ASN A 1 97 ? -19.922 -50.583 -0.594 1.00 44.88 97 ASN A C 1
ATOM 796 O O . ASN A 1 97 ? -18.711 -50.605 -0.769 1.00 44.88 97 ASN A O 1
ATOM 800 N N . ASN A 1 98 ? -20.513 -50.352 0.585 1.00 49.03 98 ASN A N 1
ATOM 801 C CA . ASN A 1 98 ? -20.014 -50.721 1.906 1.00 49.03 98 ASN A CA 1
ATOM 802 C C . ASN A 1 98 ? -18.919 -49.842 2.503 1.00 49.03 98 ASN A C 1
ATOM 804 O O . ASN A 1 98 ? -17.803 -50.280 2.757 1.00 49.03 98 ASN A O 1
ATOM 808 N N . VAL A 1 99 ? -19.320 -48.632 2.900 1.00 44.41 99 VAL A N 1
ATOM 809 C CA . VAL A 1 99 ? -18.705 -47.997 4.068 1.00 44.41 99 VAL A CA 1
ATOM 810 C C . VAL A 1 99 ? -19.295 -48.649 5.316 1.00 44.41 99 VAL A C 1
ATOM 812 O O . VAL A 1 99 ? -20.451 -48.446 5.686 1.00 44.41 99 VAL A O 1
ATOM 815 N N . GLU A 1 100 ? -18.470 -49.496 5.914 1.00 46.69 100 GLU A N 1
ATOM 816 C CA . GLU A 1 100 ? -18.660 -50.181 7.181 1.00 46.69 100 GLU A CA 1
ATOM 817 C C . GLU A 1 100 ? -18.976 -49.168 8.294 1.00 46.69 100 GLU A C 1
ATOM 819 O O . GLU A 1 100 ? -18.127 -48.414 8.768 1.00 46.69 100 GLU A O 1
ATOM 824 N N . ILE A 1 101 ? -20.246 -49.127 8.702 1.00 47.75 101 ILE A N 1
ATOM 825 C CA . ILE A 1 101 ? -20.685 -48.415 9.900 1.00 47.75 101 ILE A CA 1
ATOM 826 C C . ILE A 1 101 ? -20.108 -49.177 11.091 1.00 47.75 101 ILE A C 1
ATOM 828 O O . ILE A 1 101 ? -20.636 -50.216 11.497 1.00 47.75 101 ILE A O 1
ATOM 832 N N . ILE A 1 102 ? -19.022 -48.653 11.653 1.00 50.19 102 ILE A N 1
ATOM 833 C CA . ILE A 1 102 ? -18.457 -49.111 12.920 1.00 50.19 102 ILE A CA 1
ATOM 834 C C . ILE A 1 102 ? -19.538 -48.935 13.992 1.00 50.19 102 ILE A C 1
ATOM 836 O O . ILE A 1 102 ? -19.789 -47.840 14.500 1.00 50.19 102 ILE A O 1
ATOM 840 N N . LYS A 1 103 ? -20.216 -50.040 14.318 1.00 47.41 103 LYS A N 1
ATOM 841 C CA . LYS A 1 103 ? -21.094 -50.157 15.481 1.00 47.41 103 LYS A CA 1
ATOM 842 C C . LYS A 1 103 ? -20.234 -49.990 16.728 1.00 47.41 103 LYS A C 1
ATOM 844 O O . LYS A 1 103 ? -19.594 -50.935 17.182 1.00 47.41 103 LYS A O 1
ATOM 849 N N . PHE A 1 104 ? -20.248 -48.794 17.304 1.00 49.03 104 PHE A N 1
ATOM 850 C CA . PHE A 1 104 ? -19.779 -48.597 18.667 1.00 49.03 104 PHE A CA 1
ATOM 851 C C . PHE A 1 104 ? -20.717 -49.338 19.621 1.00 49.03 104 PHE A C 1
ATOM 853 O O . PHE A 1 104 ? -21.864 -48.958 19.856 1.00 49.03 104 PHE A O 1
ATOM 860 N N . THR A 1 105 ? -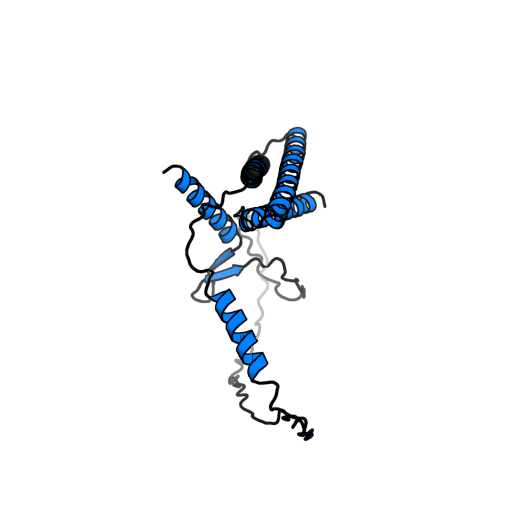20.204 -50.453 20.126 1.00 49.91 105 THR A N 1
ATOM 861 C CA . THR A 1 105 ? -20.789 -51.282 21.170 1.00 49.91 105 THR A CA 1
ATOM 862 C C . THR A 1 105 ? -21.094 -50.445 22.408 1.00 49.91 105 THR A C 1
ATOM 864 O O . THR A 1 105 ? -20.203 -49.894 23.053 1.00 49.91 105 THR A O 1
ATOM 867 N N . ASN A 1 106 ? -22.378 -50.408 22.758 1.00 48.53 106 ASN A N 1
ATOM 868 C CA . ASN A 1 106 ? -22.903 -49.907 24.020 1.00 48.53 106 ASN A CA 1
ATOM 869 C C . ASN A 1 106 ? -22.310 -50.692 25.201 1.00 48.53 106 ASN A C 1
ATOM 871 O O . ASN A 1 106 ? -22.841 -51.731 25.599 1.00 48.53 106 ASN A O 1
ATOM 875 N N . GLN A 1 107 ? -21.249 -50.169 25.818 1.00 48.31 107 GLN A N 1
ATOM 876 C CA . GLN A 1 107 ? -20.930 -50.513 27.199 1.00 48.31 107 GLN A CA 1
ATOM 877 C C . GLN A 1 107 ? -21.826 -49.705 28.138 1.00 48.31 107 GLN A C 1
ATOM 879 O O . GLN A 1 107 ? -21.602 -48.539 28.456 1.00 48.31 107 GLN A O 1
ATOM 884 N N . LYS A 1 108 ? -22.869 -50.398 28.584 1.00 54.44 108 LYS A N 1
ATOM 885 C CA . LYS A 1 108 ? -23.731 -50.079 29.715 1.00 54.44 108 LYS A CA 1
ATOM 886 C C . LYS A 1 108 ? -22.880 -49.853 30.973 1.00 54.44 108 LYS A C 1
ATOM 888 O O . LYS A 1 108 ? -22.540 -50.805 31.671 1.00 54.44 108 LYS A O 1
ATOM 893 N N . LYS A 1 109 ? -22.565 -48.595 31.286 1.00 49.12 109 LYS A N 1
ATOM 894 C CA . LYS A 1 109 ? -22.132 -48.184 32.626 1.00 49.12 109 LYS A CA 1
ATOM 895 C C . LYS A 1 109 ? -23.260 -47.380 33.258 1.00 49.12 109 LYS A C 1
ATOM 897 O O . LYS A 1 109 ? -23.439 -46.197 32.991 1.00 49.12 109 LYS A O 1
ATOM 902 N N . THR A 1 110 ? -24.058 -48.071 34.063 1.00 52.47 110 THR A N 1
ATOM 903 C CA . THR A 1 110 ? -25.088 -47.489 34.920 1.00 52.47 110 THR A CA 1
ATOM 904 C C . THR A 1 110 ? -24.402 -46.597 35.955 1.00 52.47 110 THR A C 1
ATOM 906 O O . THR A 1 110 ? -23.927 -47.082 36.976 1.00 52.47 110 THR A O 1
ATOM 909 N N . VAL A 1 111 ? -24.304 -45.298 35.679 1.00 51.94 111 VAL A N 1
ATOM 910 C CA . VAL A 1 111 ? -23.924 -44.285 36.669 1.00 51.94 111 VAL A CA 1
ATOM 911 C C . VAL A 1 111 ? -24.939 -43.152 36.583 1.00 51.94 111 VAL A C 1
ATOM 913 O O . VAL A 1 111 ? -24.975 -42.406 35.611 1.00 51.94 111 VAL A O 1
ATOM 916 N N . SER A 1 112 ? -25.797 -43.123 37.605 1.00 55.72 112 SER A N 1
ATOM 917 C CA . SER A 1 112 ? -26.643 -42.029 38.097 1.00 55.72 112 SER A CA 1
ATOM 918 C C . SER A 1 112 ? -26.744 -40.784 37.200 1.00 55.72 112 SER A C 1
ATOM 920 O O . SER A 1 112 ? -25.942 -39.856 37.293 1.00 55.72 112 SER A O 1
ATOM 922 N N . SER A 1 113 ? -27.771 -40.745 36.349 1.00 52.47 113 SER A N 1
ATOM 923 C CA . SER A 1 113 ? -28.050 -39.644 35.419 1.00 52.47 113 SER A CA 1
ATOM 924 C C . SER A 1 113 ? -29.087 -38.633 35.931 1.00 52.47 113 SER A C 1
ATOM 926 O O . SER A 1 113 ? -29.629 -37.882 35.127 1.00 52.47 113 SER A O 1
ATOM 928 N N . ASN A 1 114 ? -29.375 -38.589 37.237 1.00 55.53 114 ASN A N 1
ATOM 929 C CA . ASN A 1 114 ? -30.412 -37.700 37.784 1.00 55.53 114 ASN A CA 1
ATOM 930 C C . ASN A 1 114 ? -29.901 -36.421 38.462 1.00 55.53 114 ASN A C 1
ATOM 932 O O . ASN A 1 114 ? -30.716 -35.641 38.926 1.00 55.53 114 ASN A O 1
ATOM 936 N N . ILE A 1 115 ? -28.589 -36.160 38.478 1.00 55.88 115 ILE A N 1
ATOM 937 C CA . ILE A 1 115 ? -28.032 -34.934 39.095 1.00 55.88 115 ILE A CA 1
ATOM 938 C C . ILE A 1 115 ? -27.536 -33.921 38.040 1.00 55.88 115 ILE A C 1
ATOM 940 O O . ILE A 1 115 ? -27.287 -32.766 38.348 1.00 55.88 115 ILE A O 1
ATOM 944 N N . ARG A 1 116 ? -27.443 -34.302 36.757 1.00 52.91 116 ARG A N 1
ATOM 945 C CA . ARG A 1 116 ? -26.745 -33.495 35.733 1.00 52.91 116 ARG A CA 1
ATOM 946 C C . ARG A 1 116 ? -27.646 -32.730 34.751 1.00 52.91 116 ARG A C 1
ATOM 948 O O . ARG A 1 116 ? -27.130 -32.144 33.807 1.00 52.91 116 ARG A O 1
ATOM 955 N N . LYS A 1 117 ? -28.973 -32.752 34.920 1.00 54.44 117 LYS A N 1
ATOM 956 C CA . LYS A 1 117 ? -29.888 -32.006 34.031 1.00 54.44 117 LYS A CA 1
ATOM 957 C C . LYS A 1 117 ? -30.213 -30.593 34.527 1.00 54.44 117 LYS A C 1
ATOM 959 O O . LYS A 1 117 ? -30.279 -29.697 33.700 1.00 54.44 117 LYS A O 1
ATOM 964 N N . GLU A 1 118 ? -30.281 -30.357 35.837 1.00 57.03 118 GLU A N 1
ATOM 965 C CA . GLU A 1 118 ? -30.534 -29.003 36.370 1.00 57.03 118 GLU A CA 1
ATOM 966 C C . GLU A 1 118 ? -29.325 -28.061 36.236 1.00 57.03 118 GLU A C 1
ATOM 968 O O . GLU A 1 118 ? -29.489 -26.863 36.016 1.00 57.03 118 GLU A O 1
ATOM 973 N N . GLU A 1 119 ? -28.095 -28.582 36.277 1.00 57.25 119 GLU A N 1
ATOM 974 C CA . GLU A 1 119 ? -26.893 -27.748 36.130 1.00 57.25 119 GLU A CA 1
ATOM 975 C C . GLU A 1 119 ? -26.626 -27.330 34.672 1.00 57.25 119 GLU A C 1
ATOM 977 O O . GLU A 1 119 ? -26.047 -26.273 34.424 1.00 57.25 119 GLU A O 1
ATOM 982 N N . LEU A 1 120 ? -27.084 -28.120 33.691 1.00 57.12 120 LEU A N 1
ATOM 983 C CA . LEU A 1 120 ? -26.884 -27.813 32.272 1.00 57.12 120 LEU A CA 1
ATOM 984 C C . LEU A 1 120 ? -27.875 -26.747 31.764 1.00 57.12 120 LEU A C 1
ATOM 986 O O . LEU A 1 120 ? -27.477 -25.869 31.001 1.00 57.12 120 LEU A O 1
ATOM 990 N N . GLU A 1 121 ? -29.127 -26.759 32.239 1.00 58.78 121 GLU A N 1
ATOM 991 C CA . GLU A 1 121 ? -30.136 -25.737 31.894 1.00 58.78 121 GLU A CA 1
ATOM 992 C C . GLU A 1 121 ? -29.848 -24.375 32.564 1.00 58.78 121 GLU A C 1
ATOM 994 O O . GLU A 1 121 ? -30.114 -23.310 31.993 1.00 58.78 121 GLU A O 1
ATOM 999 N N . SER A 1 122 ? -29.203 -24.386 33.736 1.00 61.59 122 SER A N 1
ATOM 1000 C CA . SER A 1 122 ? -28.708 -23.173 34.406 1.00 61.59 122 SER A CA 1
ATOM 1001 C C . SER A 1 122 ? -27.549 -22.511 33.636 1.00 61.59 122 SER A C 1
ATOM 1003 O O . SER A 1 122 ? -27.513 -21.291 33.470 1.00 61.59 122 SER A O 1
ATOM 1005 N N . TYR A 1 123 ? -26.637 -23.301 33.056 1.00 59.47 123 TYR A N 1
ATOM 1006 C CA . TYR A 1 123 ? -25.554 -22.760 32.224 1.00 59.47 123 TYR A CA 1
ATOM 1007 C C . TYR A 1 123 ? -26.024 -22.292 30.838 1.00 59.47 123 TYR A C 1
ATOM 1009 O O . TYR A 1 123 ? -25.530 -21.274 30.345 1.00 59.47 123 TYR A O 1
ATOM 1017 N N . GLU A 1 124 ? -26.994 -22.967 30.211 1.00 60.38 124 GLU A N 1
ATOM 1018 C CA . GLU A 1 124 ? -27.544 -22.521 28.921 1.00 60.38 124 GLU A CA 1
ATOM 1019 C C . GLU A 1 124 ? -28.317 -21.202 29.039 1.00 60.38 124 GLU A C 1
ATOM 1021 O O . GLU A 1 124 ? -28.186 -20.341 28.165 1.00 60.38 124 GLU A O 1
ATOM 1026 N N . SER A 1 125 ? -29.060 -20.987 30.129 1.00 62.06 125 SER A N 1
ATOM 1027 C CA . SER A 1 125 ? -29.764 -19.718 30.365 1.00 62.06 125 SER A CA 1
ATOM 1028 C C . SER A 1 125 ? -28.806 -18.550 30.646 1.00 62.06 125 SER A C 1
ATOM 1030 O O . SER A 1 125 ? -29.025 -17.460 30.115 1.00 62.06 125 SER A O 1
ATOM 1032 N N . LEU A 1 126 ? -27.682 -18.778 31.339 1.00 61.12 126 LEU A N 1
ATOM 1033 C CA . LEU A 1 126 ? -26.618 -17.774 31.524 1.00 61.12 126 LEU A CA 1
ATOM 1034 C C . LEU A 1 126 ? -25.888 -17.418 30.216 1.00 61.12 126 LEU A C 1
ATOM 1036 O O . LEU A 1 126 ? -25.518 -16.259 30.000 1.00 61.12 126 LEU A O 1
ATOM 1040 N N . ILE A 1 127 ? -25.697 -18.383 29.311 1.00 60.44 127 ILE A N 1
ATOM 1041 C CA . ILE A 1 127 ? -25.095 -18.131 27.990 1.00 60.44 127 ILE A CA 1
ATOM 1042 C C . ILE A 1 127 ? -26.084 -17.391 27.075 1.00 60.44 127 ILE A C 1
ATOM 1044 O O . ILE A 1 127 ? -25.676 -16.479 26.344 1.00 60.44 127 ILE A O 1
ATOM 1048 N N . LYS A 1 128 ? -27.385 -17.706 27.156 1.00 56.53 128 LYS A N 1
ATOM 1049 C CA . LYS A 1 128 ? -28.444 -17.014 26.403 1.00 56.53 128 LYS A CA 1
ATOM 1050 C C . LYS A 1 128 ? -28.685 -15.592 26.916 1.00 56.53 128 LYS A C 1
ATOM 1052 O O . LYS A 1 128 ? -28.829 -14.672 26.116 1.00 56.53 128 LYS A O 1
ATOM 1057 N N . GLU A 1 129 ? 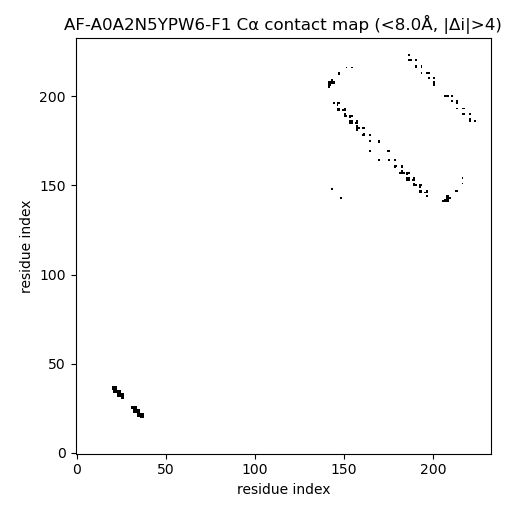-28.621 -15.347 28.223 1.00 52.69 129 GLU A N 1
ATOM 1058 C CA . GLU A 1 129 ? -28.756 -13.985 28.757 1.00 52.69 129 GLU A CA 1
ATOM 1059 C C . GLU A 1 129 ? -27.554 -13.095 28.382 1.00 52.69 129 GLU A C 1
ATOM 1061 O O . GLU A 1 129 ? -27.722 -11.911 28.074 1.00 52.69 129 GLU A O 1
ATOM 1066 N N . LYS A 1 130 ? -26.347 -13.671 28.281 1.00 53.69 130 LYS A N 1
ATOM 1067 C CA . LYS A 1 130 ? -25.143 -12.939 27.854 1.00 53.69 130 LYS A CA 1
ATOM 1068 C C . LYS A 1 130 ? -25.078 -12.674 26.344 1.00 53.69 130 LYS A C 1
ATOM 1070 O O . LYS A 1 130 ? -24.403 -11.738 25.925 1.00 53.69 130 LYS A O 1
ATOM 1075 N N . THR A 1 131 ? -25.798 -13.443 25.526 1.00 52.84 131 THR A N 1
ATOM 1076 C CA . THR A 1 131 ? -25.883 -13.225 24.068 1.00 52.84 131 THR A CA 1
ATOM 1077 C C . THR A 1 131 ? -27.065 -12.355 23.637 1.00 52.84 131 THR A C 1
ATOM 1079 O O . THR A 1 131 ? -27.043 -11.843 22.522 1.00 52.84 131 THR A O 1
ATOM 1082 N N . THR A 1 132 ? -28.043 -12.091 24.513 1.00 50.72 132 THR A N 1
ATOM 1083 C CA . THR A 1 132 ? -29.237 -11.297 24.146 1.00 50.72 132 THR A CA 1
ATOM 1084 C C . THR A 1 132 ? -29.232 -9.853 24.681 1.00 50.72 132 THR A C 1
ATOM 1086 O O . THR A 1 132 ? -30.062 -9.051 24.271 1.00 50.72 132 THR A O 1
ATOM 1089 N N . LYS A 1 133 ? -28.268 -9.463 25.534 1.00 50.28 133 LYS A N 1
ATOM 1090 C CA . LYS A 1 133 ? -28.131 -8.087 26.078 1.00 50.28 133 LYS A CA 1
ATOM 1091 C C . LYS A 1 133 ? -27.118 -7.179 25.355 1.00 50.28 133 LYS A C 1
ATOM 1093 O O . LYS A 1 133 ? -26.771 -6.121 25.867 1.00 50.28 133 LYS A O 1
ATOM 1098 N N . SER A 1 134 ? -26.643 -7.546 24.162 1.00 51.81 134 SER A N 1
ATOM 1099 C CA . SER A 1 134 ? -25.703 -6.720 23.373 1.00 51.81 134 SER A CA 1
ATOM 1100 C C . SER A 1 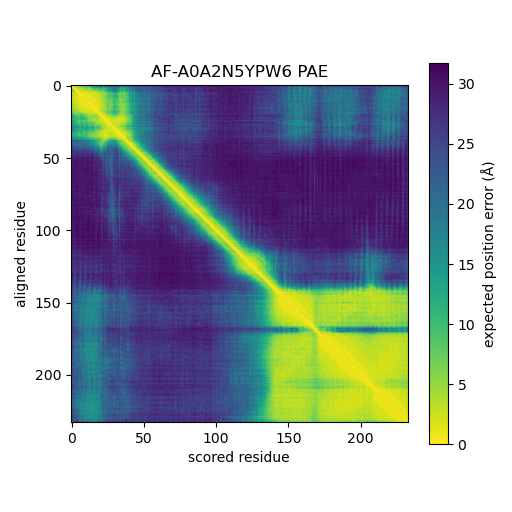134 ? -26.254 -6.333 21.997 1.00 51.81 134 SER A C 1
ATOM 1102 O O . SER A 1 134 ? -25.535 -6.303 21.004 1.00 51.81 134 SER A O 1
ATOM 1104 N N . SER A 1 135 ? -27.555 -6.048 21.924 1.00 49.81 135 SER A N 1
ATOM 1105 C CA . SER A 1 135 ? -28.171 -5.460 20.728 1.00 49.81 135 SER A CA 1
ATOM 1106 C C . SER A 1 135 ? -29.028 -4.233 21.039 1.00 49.81 135 SER A C 1
ATOM 1108 O O . SER A 1 135 ? -29.813 -3.816 20.194 1.00 49.81 135 SER A O 1
ATOM 1110 N N . ASP A 1 136 ? -28.842 -3.610 22.203 1.00 49.41 136 ASP A N 1
ATOM 1111 C CA . ASP A 1 136 ? -29.272 -2.228 22.374 1.00 49.41 136 ASP A CA 1
ATOM 1112 C C . ASP A 1 136 ? -28.142 -1.317 21.910 1.00 49.41 136 ASP A C 1
ATOM 1114 O O . ASP A 1 136 ? -27.116 -1.114 22.561 1.00 49.41 136 ASP A O 1
ATOM 1118 N N . THR A 1 137 ? -28.357 -0.835 20.693 1.00 51.88 137 THR A N 1
ATOM 1119 C CA . THR A 1 137 ? -27.691 0.232 19.954 1.00 51.88 137 THR A CA 1
ATOM 1120 C C . THR A 1 137 ? -27.458 1.483 20.802 1.00 51.88 137 THR A C 1
ATOM 1122 O O . THR A 1 137 ? -28.056 2.536 20.588 1.00 51.88 137 THR A O 1
ATOM 1125 N N . ILE A 1 138 ? -26.507 1.420 21.729 1.00 55.03 138 ILE A N 1
ATOM 1126 C CA . ILE A 1 138 ? -25.787 2.610 22.151 1.00 55.03 138 ILE A CA 1
ATOM 1127 C C . ILE A 1 138 ? -24.852 2.925 20.984 1.00 55.03 138 ILE A C 1
ATOM 1129 O O . ILE A 1 138 ? -23.780 2.337 20.839 1.00 55.03 138 ILE A O 1
ATOM 1133 N N . ASN A 1 139 ? -25.284 3.838 20.111 1.00 60.00 139 ASN A N 1
ATOM 1134 C CA . ASN A 1 139 ? -24.437 4.503 19.120 1.00 60.00 139 ASN A CA 1
ATOM 1135 C C . ASN A 1 139 ? -23.404 5.387 19.844 1.00 60.00 139 ASN A C 1
ATOM 1137 O O . ASN A 1 139 ? -23.343 6.600 19.646 1.00 60.00 139 ASN A O 1
ATOM 1141 N N . THR A 1 140 ? -22.587 4.797 20.718 1.00 61.16 140 THR A N 1
ATOM 1142 C CA . THR A 1 140 ? -21.378 5.433 21.217 1.00 61.16 140 THR A CA 1
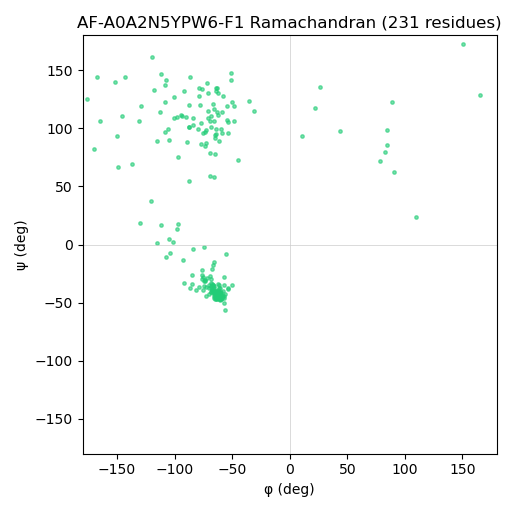ATOM 1143 C C . THR A 1 140 ? -20.497 5.638 20.002 1.00 61.16 140 THR A C 1
ATOM 1145 O O . THR A 1 140 ? -20.047 4.699 19.344 1.00 61.16 140 THR A O 1
ATOM 1148 N N . HIS A 1 141 ? -20.341 6.909 19.653 1.00 76.62 141 HIS A N 1
ATOM 1149 C CA . HIS A 1 141 ? -19.592 7.390 18.510 1.00 76.62 141 HIS A CA 1
ATOM 1150 C C . HIS A 1 141 ? -18.104 7.050 18.700 1.00 76.62 141 HIS A C 1
ATOM 1152 O O . HIS A 1 141 ? -17.305 7.897 19.105 1.00 76.62 141 HIS A O 1
ATOM 1158 N N . ARG A 1 142 ? -17.730 5.785 18.460 1.00 77.75 142 ARG A N 1
ATOM 1159 C CA . ARG A 1 142 ? -16.349 5.304 18.580 1.00 77.75 142 ARG A CA 1
ATOM 1160 C C . ARG A 1 142 ? -15.467 6.120 17.648 1.00 77.75 142 ARG A C 1
ATOM 1162 O O . ARG A 1 142 ? -15.777 6.287 16.466 1.00 77.75 142 ARG A O 1
ATOM 1169 N N . LYS A 1 143 ? -14.389 6.666 18.197 1.00 86.25 143 LYS A N 1
ATOM 1170 C CA . LYS A 1 143 ? -13.483 7.551 17.465 1.00 86.25 143 LYS A CA 1
ATOM 1171 C C . LYS A 1 143 ? -12.436 6.703 16.745 1.00 86.25 143 LYS A C 1
ATOM 1173 O O . LYS A 1 143 ? -11.999 5.668 17.244 1.00 86.25 143 LYS A O 1
ATOM 1178 N N . VAL A 1 144 ? -12.040 7.138 15.553 1.00 85.44 144 VAL A N 1
ATOM 1179 C CA . VAL A 1 144 ? -10.863 6.584 14.876 1.00 85.44 144 VAL A CA 1
ATOM 1180 C C . VAL A 1 144 ? -9.631 7.161 15.565 1.00 85.44 144 VAL A C 1
ATOM 1182 O O . VAL A 1 144 ? -9.580 8.363 15.829 1.00 85.44 144 VAL A O 1
ATOM 1185 N N . HIS A 1 145 ? -8.655 6.312 15.880 1.00 86.00 145 HIS A N 1
ATOM 1186 C CA . HIS A 1 145 ? -7.421 6.765 16.510 1.00 86.00 145 HIS A CA 1
ATOM 1187 C C . HIS A 1 145 ? -6.656 7.695 15.552 1.00 86.00 145 HIS A C 1
ATOM 1189 O O . HIS A 1 145 ? -6.459 7.363 14.384 1.00 86.00 145 HIS A O 1
ATOM 1195 N N . TRP A 1 146 ? -6.206 8.854 16.037 1.00 86.56 146 TRP A N 1
ATOM 1196 C CA . TRP A 1 146 ? -5.506 9.863 15.228 1.00 86.56 146 TRP A CA 1
ATOM 1197 C C . TRP A 1 146 ? -4.248 9.302 14.546 1.00 86.56 146 TRP A C 1
ATOM 1199 O O . TRP A 1 146 ? -3.974 9.647 13.400 1.00 86.56 146 TRP A O 1
ATOM 1209 N N . ALA A 1 147 ? -3.539 8.375 15.201 1.00 85.69 147 ALA A N 1
ATOM 1210 C CA . ALA A 1 147 ? -2.378 7.707 14.609 1.00 85.69 147 ALA A CA 1
ATOM 1211 C C . ALA A 1 147 ? -2.733 6.900 13.349 1.00 85.69 147 ALA A C 1
ATOM 1213 O O . ALA A 1 147 ? -1.958 6.914 12.406 1.00 85.69 147 ALA A O 1
ATOM 1214 N N . ALA A 1 148 ? -3.917 6.276 13.282 1.00 83.56 148 ALA A N 1
ATOM 1215 C CA . ALA A 1 148 ? -4.352 5.562 12.078 1.00 83.56 148 ALA A CA 1
ATOM 1216 C C . ALA A 1 148 ? -4.636 6.525 10.910 1.00 83.56 148 ALA A C 1
ATOM 1218 O O . ALA A 1 148 ? -4.456 6.174 9.748 1.00 83.56 148 ALA A O 1
ATOM 1219 N N . ILE A 1 149 ? -5.064 7.757 11.210 1.00 86.31 149 ILE A N 1
ATOM 1220 C CA . ILE A 1 149 ? -5.267 8.803 10.198 1.00 86.31 149 ILE A CA 1
ATOM 1221 C C . ILE A 1 149 ? -3.915 9.318 9.692 1.00 86.31 149 ILE A C 1
ATOM 1223 O O . ILE A 1 149 ? -3.741 9.471 8.486 1.00 86.31 149 ILE A O 1
ATOM 1227 N N . LEU A 1 150 ? -2.961 9.575 10.593 1.00 88.19 150 LEU A N 1
ATOM 1228 C CA . LEU A 1 150 ? -1.608 9.995 10.210 1.00 88.19 150 LEU A CA 1
ATOM 1229 C C . LEU A 1 150 ? -0.895 8.939 9.375 1.00 88.19 150 LEU A C 1
ATOM 1231 O O . LEU A 1 150 ? -0.275 9.271 8.372 1.00 88.19 150 LEU A O 1
ATOM 1235 N N . ASP A 1 151 ? -1.026 7.684 9.777 1.00 85.00 151 ASP A N 1
ATOM 1236 C CA . ASP A 1 151 ? -0.488 6.536 9.069 1.00 85.00 151 ASP A CA 1
ATOM 1237 C C . ASP A 1 151 ? -1.041 6.445 7.633 1.00 85.00 151 ASP A C 1
ATOM 1239 O O . ASP A 1 151 ? -0.278 6.383 6.671 1.00 85.00 151 ASP A O 1
ATOM 1243 N N . LEU A 1 152 ? -2.360 6.605 7.455 1.00 85.12 152 LEU A N 1
ATOM 1244 C CA . LEU A 1 152 ? -2.975 6.683 6.125 1.00 85.12 152 LEU A CA 1
ATOM 1245 C C . LEU A 1 152 ? -2.385 7.827 5.276 1.00 85.12 152 LEU A C 1
ATOM 1247 O O . LEU A 1 152 ? -2.105 7.641 4.093 1.00 85.12 152 LEU A O 1
ATOM 1251 N N . ILE A 1 153 ? -2.196 9.012 5.866 1.00 89.12 153 ILE A N 1
ATOM 1252 C CA . ILE A 1 153 ? -1.628 10.177 5.167 1.00 89.12 153 ILE A CA 1
ATOM 1253 C C . ILE A 1 153 ? -0.180 9.898 4.746 1.00 89.12 153 ILE A C 1
ATOM 1255 O O . ILE A 1 153 ? 0.179 10.165 3.599 1.00 89.12 153 ILE A O 1
ATOM 1259 N N . LEU A 1 154 ? 0.633 9.336 5.643 1.00 86.88 154 LEU A N 1
ATOM 1260 C CA . LEU A 1 154 ? 2.023 8.966 5.367 1.00 86.88 154 LEU A CA 1
ATOM 1261 C C . LEU A 1 154 ? 2.110 7.933 4.242 1.00 86.88 154 LEU A C 1
ATOM 1263 O O . LEU A 1 154 ? 2.932 8.090 3.339 1.00 86.88 154 LEU A O 1
ATOM 1267 N N . CYS A 1 155 ? 1.221 6.940 4.233 1.00 85.00 155 CYS A N 1
ATOM 1268 C CA . CYS A 1 155 ? 1.177 5.945 3.167 1.00 85.00 155 CYS A CA 1
ATOM 1269 C C . CYS A 1 155 ? 0.745 6.532 1.822 1.00 85.00 155 CYS A C 1
ATOM 1271 O O . CYS A 1 155 ? 1.339 6.192 0.802 1.00 85.00 155 CYS A O 1
ATOM 1273 N N . ILE A 1 156 ? -0.220 7.457 1.794 1.00 86.75 156 ILE A N 1
ATOM 1274 C CA . ILE A 1 156 ? -0.602 8.153 0.552 1.00 86.75 156 ILE A CA 1
ATOM 1275 C C . ILE A 1 156 ? 0.574 8.974 0.006 1.00 86.75 156 ILE A C 1
ATOM 1277 O O . ILE A 1 156 ? 0.818 8.954 -1.199 1.00 86.75 156 ILE A O 1
ATOM 1281 N N . ILE A 1 157 ? 1.322 9.662 0.874 1.00 88.50 157 ILE A N 1
ATOM 1282 C CA . ILE A 1 157 ? 2.512 10.428 0.471 1.00 88.50 157 ILE A CA 1
ATOM 1283 C C . ILE A 1 157 ? 3.601 9.486 -0.056 1.00 88.50 157 ILE A C 1
ATOM 1285 O O . ILE A 1 157 ? 4.149 9.733 -1.129 1.00 88.50 157 ILE A O 1
ATOM 1289 N N . GLY A 1 158 ? 3.880 8.387 0.651 1.00 85.44 158 GLY A N 1
ATOM 1290 C CA . GLY A 1 158 ? 4.869 7.390 0.238 1.00 85.44 158 GLY A CA 1
ATOM 1291 C C . GLY A 1 158 ? 4.537 6.752 -1.114 1.00 85.44 158 GLY A C 1
ATOM 1292 O O . GLY A 1 158 ? 5.396 6.694 -1.993 1.00 85.44 158 GLY A O 1
ATOM 1293 N N . LEU A 1 159 ? 3.278 6.349 -1.319 1.00 84.81 159 LEU A N 1
ATOM 1294 C CA . LEU A 1 159 ? 2.801 5.799 -2.592 1.00 84.81 159 LEU A CA 1
ATOM 1295 C C . LEU A 1 159 ? 2.799 6.842 -3.712 1.00 84.81 159 LEU A C 1
ATOM 1297 O O . LEU A 1 159 ? 3.159 6.519 -4.840 1.00 84.81 159 LEU A O 1
ATOM 1301 N N . GLY A 1 160 ? 2.426 8.088 -3.413 1.00 86.12 160 GLY A N 1
ATOM 1302 C CA . GLY A 1 160 ? 2.468 9.187 -4.376 1.00 86.12 160 GLY A CA 1
ATOM 1303 C C . GLY A 1 160 ? 3.888 9.458 -4.870 1.00 86.12 160 GLY A C 1
ATOM 1304 O O . GLY A 1 160 ? 4.105 9.562 -6.074 1.00 86.12 160 GLY A O 1
ATOM 1305 N N . LEU A 1 161 ? 4.864 9.487 -3.958 1.00 84.19 161 LEU A N 1
ATOM 1306 C CA . LEU A 1 161 ? 6.280 9.602 -4.314 1.00 84.19 161 LEU A CA 1
ATOM 1307 C C . LEU A 1 161 ? 6.763 8.392 -5.122 1.00 84.19 161 LEU A C 1
ATOM 1309 O O . LEU A 1 161 ? 7.484 8.573 -6.096 1.00 84.19 161 LEU A O 1
ATOM 1313 N N . GLY A 1 162 ? 6.331 7.178 -4.770 1.00 82.31 162 GLY A N 1
ATOM 1314 C CA . GLY A 1 162 ? 6.635 5.972 -5.545 1.00 82.31 162 GLY A CA 1
ATOM 1315 C C . GLY A 1 162 ? 6.069 6.013 -6.970 1.00 82.31 162 GLY A C 1
ATOM 1316 O O . GLY A 1 162 ? 6.762 5.659 -7.917 1.00 82.31 162 GLY A O 1
ATOM 1317 N N . LEU A 1 163 ? 4.839 6.504 -7.146 1.00 84.56 163 LEU A N 1
ATOM 1318 C CA . LEU A 1 163 ? 4.222 6.671 -8.467 1.00 84.56 163 LEU A CA 1
ATOM 1319 C C . LEU A 1 163 ? 4.925 7.734 -9.314 1.00 84.56 163 LEU A C 1
ATOM 1321 O O . LEU A 1 163 ? 5.033 7.552 -10.525 1.00 84.56 163 LEU A O 1
ATOM 1325 N N . LEU A 1 164 ? 5.437 8.806 -8.700 1.00 82.75 164 LEU A N 1
ATOM 1326 C CA . LEU A 1 164 ? 6.245 9.797 -9.415 1.00 82.75 164 LEU A CA 1
ATOM 1327 C C . LEU A 1 164 ? 7.513 9.168 -10.002 1.00 82.75 164 LEU A C 1
ATOM 1329 O O . LEU A 1 164 ? 7.848 9.478 -11.133 1.00 82.75 164 LEU A O 1
ATOM 1333 N N . ILE A 1 165 ? 8.154 8.220 -9.310 1.00 79.88 165 ILE A N 1
ATOM 1334 C CA . ILE A 1 165 ? 9.313 7.485 -9.856 1.00 79.88 165 ILE A CA 1
ATOM 1335 C C . ILE A 1 165 ? 8.939 6.705 -11.126 1.00 79.88 165 ILE A C 1
ATOM 1337 O O . ILE A 1 165 ? 9.744 6.597 -12.044 1.00 79.88 165 ILE A O 1
ATOM 1341 N N . ILE A 1 166 ? 7.730 6.137 -11.171 1.00 79.38 166 ILE A N 1
ATOM 1342 C CA . ILE A 1 166 ? 7.266 5.328 -12.307 1.00 79.38 166 ILE A CA 1
ATOM 1343 C C . ILE A 1 166 ? 6.896 6.219 -13.499 1.00 79.38 166 ILE A C 1
ATOM 1345 O O . ILE A 1 166 ? 7.141 5.847 -14.645 1.00 79.38 166 ILE A O 1
ATOM 1349 N N . LEU A 1 167 ? 6.276 7.373 -13.235 1.00 80.12 167 LEU A N 1
ATOM 1350 C CA . LEU A 1 167 ? 5.788 8.287 -14.270 1.00 80.12 167 LEU A CA 1
ATOM 1351 C C . LEU A 1 167 ? 6.887 9.191 -14.827 1.00 80.12 167 LEU A C 1
ATOM 1353 O O . LEU A 1 167 ? 6.920 9.447 -16.031 1.00 80.12 167 LEU A O 1
ATOM 1357 N N . ASP A 1 168 ? 7.782 9.663 -13.967 1.00 68.00 168 ASP A N 1
ATOM 1358 C CA . ASP A 1 168 ? 8.874 10.522 -14.373 1.00 68.00 168 ASP A CA 1
ATOM 1359 C C . ASP A 1 168 ? 10.065 9.660 -14.794 1.00 68.00 168 ASP A C 1
ATOM 1361 O O . ASP A 1 168 ? 10.854 9.181 -13.979 1.00 68.00 168 ASP A O 1
ATOM 1365 N N . PHE A 1 169 ? 10.230 9.508 -16.109 1.00 60.31 169 PHE A N 1
ATOM 1366 C CA . PHE A 1 169 ? 11.440 8.978 -16.742 1.00 60.31 169 PHE A CA 1
ATOM 1367 C C . PHE A 1 169 ? 12.597 9.987 -16.581 1.00 60.31 169 PHE A C 1
ATOM 1369 O O . PHE A 1 169 ? 13.118 10.538 -17.552 1.00 60.31 169 PHE A O 1
ATOM 1376 N N . ILE A 1 170 ? 12.955 10.325 -15.339 1.00 64.75 170 ILE A N 1
ATOM 1377 C CA . ILE A 1 170 ? 14.031 11.269 -15.041 1.00 64.75 170 ILE A CA 1
ATOM 1378 C C . ILE A 1 170 ? 15.365 10.536 -15.222 1.00 64.75 170 ILE A C 1
ATOM 1380 O O . ILE A 1 170 ? 15.642 9.575 -14.506 1.00 64.75 170 ILE A O 1
ATOM 1384 N N . PRO A 1 171 ? 16.247 11.005 -16.124 1.00 67.19 171 PRO A N 1
ATOM 1385 C CA . PRO A 1 171 ? 17.469 10.289 -16.489 1.00 67.19 171 PRO A CA 1
ATOM 1386 C C . PRO A 1 171 ? 18.565 10.344 -15.413 1.00 67.19 171 PRO A C 1
ATOM 1388 O O . PRO A 1 171 ? 19.637 9.769 -15.596 1.00 67.19 171 PRO A O 1
ATOM 1391 N N . SER A 1 172 ? 18.345 11.048 -14.295 1.00 86.25 172 SER A N 1
ATOM 1392 C CA . SER A 1 172 ? 19.359 11.159 -13.247 1.00 86.25 172 SER A CA 1
ATOM 1393 C C . SER A 1 172 ? 19.215 10.040 -12.214 1.00 86.25 172 SER A C 1
ATOM 1395 O O . SER A 1 172 ? 18.301 10.029 -11.389 1.00 86.25 172 SER A O 1
ATOM 1397 N N . LEU A 1 173 ? 20.182 9.120 -12.226 1.00 85.00 173 LEU A N 1
ATOM 1398 C CA . LEU A 1 173 ? 20.318 8.036 -11.248 1.00 85.00 173 LEU A CA 1
ATOM 1399 C C . LEU A 1 173 ? 20.250 8.544 -9.793 1.00 85.00 173 LEU A C 1
ATOM 1401 O O . LEU A 1 173 ? 19.690 7.884 -8.923 1.00 85.00 173 LEU A O 1
ATOM 1405 N N . GLY A 1 174 ? 20.781 9.744 -9.531 1.00 88.00 174 GLY A N 1
ATOM 1406 C CA . GLY A 1 174 ? 20.760 10.359 -8.201 1.00 88.00 174 GLY A CA 1
ATOM 1407 C C . GLY A 1 174 ? 19.351 10.679 -7.693 1.00 88.00 174 GLY A C 1
ATOM 1408 O O . GLY A 1 174 ? 19.049 10.405 -6.533 1.00 88.00 174 GLY A O 1
ATOM 1409 N N . PHE A 1 175 ? 18.471 11.206 -8.551 1.00 84.94 175 PHE A N 1
ATOM 1410 C CA . PHE A 1 175 ? 17.083 11.487 -8.172 1.00 84.94 175 PHE A CA 1
ATOM 1411 C C . PHE A 1 175 ? 16.313 10.194 -7.896 1.00 84.94 175 PHE A C 1
ATOM 1413 O O . PHE A 1 175 ? 15.603 10.104 -6.897 1.00 84.94 175 PHE A O 1
ATOM 1420 N N . PHE A 1 176 ? 16.535 9.161 -8.715 1.00 85.25 176 PHE A N 1
ATOM 1421 C CA . PHE A 1 176 ? 15.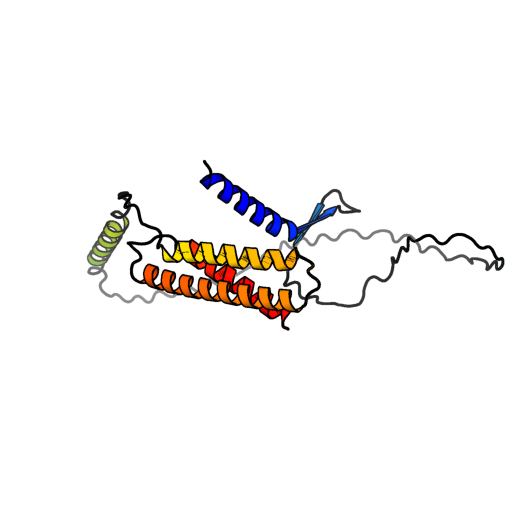944 7.841 -8.504 1.00 85.25 176 PHE A CA 1
ATOM 1422 C C . PHE A 1 176 ? 16.305 7.262 -7.126 1.00 85.25 176 PHE A C 1
ATOM 1424 O O . PHE A 1 176 ? 15.417 6.884 -6.361 1.00 85.25 176 PHE A O 1
ATOM 1431 N N . ILE A 1 177 ? 17.595 7.261 -6.766 1.00 88.00 177 ILE A N 1
ATOM 1432 C CA . ILE A 1 177 ? 18.061 6.773 -5.457 1.00 88.00 177 ILE A CA 1
ATOM 1433 C C . ILE A 1 177 ? 17.447 7.596 -4.316 1.00 88.00 177 ILE A C 1
ATOM 1435 O O . ILE A 1 177 ? 17.006 7.031 -3.315 1.00 88.00 177 ILE A O 1
ATOM 1439 N N . PHE A 1 178 ? 17.375 8.920 -4.466 1.00 89.56 178 PHE A N 1
ATOM 1440 C CA . PHE A 1 178 ? 16.767 9.796 -3.467 1.00 89.56 178 PHE A CA 1
ATOM 1441 C C . PHE A 1 178 ? 15.283 9.467 -3.249 1.00 89.56 178 PHE A C 1
ATOM 1443 O O . PHE A 1 178 ? 14.854 9.299 -2.108 1.00 89.56 178 PHE A O 1
ATOM 1450 N N . CYS A 1 179 ? 14.504 9.296 -4.318 1.00 88.00 179 CYS A N 1
ATOM 1451 C CA . CYS A 1 179 ? 13.090 8.938 -4.214 1.00 88.00 179 CYS A CA 1
ATOM 1452 C C . CYS A 1 179 ? 12.877 7.534 -3.621 1.00 88.00 179 CYS A C 1
ATOM 1454 O O . CYS A 1 179 ? 11.963 7.341 -2.812 1.00 88.00 179 CYS A O 1
ATOM 1456 N N . MET A 1 180 ? 13.739 6.568 -3.951 1.00 87.25 180 MET A N 1
ATOM 1457 C CA . MET A 1 180 ? 13.717 5.226 -3.352 1.00 87.25 180 MET A CA 1
ATOM 1458 C C . MET A 1 180 ? 14.011 5.271 -1.845 1.00 87.25 180 MET A C 1
ATOM 1460 O O . MET A 1 180 ? 13.285 4.667 -1.054 1.00 87.25 180 MET A O 1
ATOM 1464 N N . LEU A 1 181 ? 15.007 6.051 -1.415 1.00 90.75 181 LEU A N 1
ATOM 1465 C CA . LEU A 1 181 ? 15.307 6.243 0.008 1.00 90.75 181 LEU A CA 1
ATOM 1466 C C . LEU A 1 181 ? 14.151 6.928 0.748 1.00 90.75 181 LEU A C 1
ATOM 1468 O O . LEU A 1 181 ? 13.736 6.459 1.808 1.00 90.75 181 LEU A O 1
ATOM 1472 N N . TYR A 1 182 ? 13.595 8.004 0.186 1.00 90.88 182 TYR A N 1
ATOM 1473 C CA . TYR A 1 182 ? 12.489 8.734 0.810 1.00 90.88 182 TYR A CA 1
ATOM 1474 C C . TYR A 1 182 ? 11.224 7.885 0.929 1.00 90.88 182 TYR A C 1
ATOM 1476 O O . TYR A 1 182 ? 10.628 7.832 2.005 1.00 90.88 182 TYR A O 1
ATOM 1484 N N . SER A 1 183 ? 10.826 7.192 -0.140 1.00 88.44 183 SER A N 1
ATOM 1485 C CA . SER A 1 183 ? 9.664 6.295 -0.101 1.00 88.44 183 SER A CA 1
ATOM 1486 C C . SER A 1 183 ? 9.854 5.187 0.939 1.00 88.44 183 SER A C 1
ATOM 1488 O O . SER A 1 183 ? 8.947 4.943 1.734 1.00 88.44 183 SER A O 1
ATOM 1490 N N . THR A 1 184 ? 11.057 4.614 1.035 1.00 88.31 184 THR A N 1
ATOM 1491 C CA . THR A 1 184 ? 11.397 3.618 2.062 1.00 88.31 184 THR A CA 1
ATOM 1492 C C . THR A 1 184 ? 11.252 4.186 3.476 1.00 88.31 184 THR A C 1
ATOM 1494 O O . THR A 1 184 ? 10.653 3.539 4.334 1.00 88.31 184 THR A O 1
ATOM 1497 N N . ILE A 1 185 ? 11.743 5.402 3.741 1.00 91.81 185 ILE A N 1
ATOM 1498 C CA . ILE A 1 185 ? 11.601 6.051 5.058 1.00 91.81 185 ILE A CA 1
ATOM 1499 C C . ILE A 1 185 ? 10.121 6.264 5.402 1.00 91.81 185 ILE A C 1
ATOM 1501 O O . ILE A 1 185 ? 9.698 5.925 6.507 1.00 91.81 185 ILE A O 1
ATOM 1505 N N . PHE A 1 186 ? 9.323 6.775 4.461 1.00 91.00 186 PHE A N 1
ATOM 1506 C CA . PHE A 1 186 ? 7.900 7.039 4.688 1.00 91.00 186 PHE A CA 1
ATOM 1507 C C . PHE A 1 186 ? 7.085 5.766 4.919 1.00 91.00 186 PHE A C 1
ATOM 1509 O O . PHE A 1 186 ? 6.279 5.729 5.848 1.00 91.00 186 PHE A O 1
ATOM 1516 N N . VAL A 1 187 ? 7.312 4.716 4.125 1.00 88.75 187 VAL A N 1
ATOM 1517 C CA . VAL A 1 187 ? 6.603 3.435 4.273 1.00 88.75 187 VAL A CA 1
ATOM 1518 C C . VAL A 1 187 ? 6.957 2.763 5.601 1.00 88.75 187 VAL A C 1
ATOM 1520 O O . VAL A 1 187 ? 6.066 2.271 6.291 1.00 88.75 187 VAL A O 1
ATOM 1523 N N . ASN A 1 188 ? 8.230 2.792 6.012 1.00 90.69 188 ASN A N 1
ATOM 1524 C CA . ASN A 1 188 ? 8.640 2.243 7.308 1.00 90.69 188 ASN A CA 1
ATOM 1525 C C . ASN A 1 188 ? 8.096 3.055 8.487 1.00 90.69 188 ASN A C 1
ATOM 1527 O O . ASN A 1 188 ? 7.636 2.472 9.470 1.00 90.69 188 ASN A O 1
ATOM 1531 N N . ALA A 1 189 ? 8.101 4.387 8.387 1.00 91.69 189 ALA A N 1
ATOM 1532 C CA . ALA A 1 189 ? 7.489 5.247 9.395 1.00 91.69 189 ALA A CA 1
ATOM 1533 C C . ALA A 1 189 ? 5.981 4.973 9.517 1.00 91.69 189 ALA A C 1
ATOM 1535 O O . ALA A 1 189 ? 5.489 4.811 10.633 1.00 91.69 189 ALA A O 1
ATOM 1536 N N . GLY A 1 190 ? 5.269 4.853 8.389 1.00 89.56 190 GLY A N 1
ATOM 1537 C CA . GLY A 1 190 ? 3.859 4.453 8.347 1.00 89.56 190 GLY A CA 1
ATOM 1538 C C . GLY A 1 190 ? 3.633 3.111 9.042 1.00 89.56 190 GLY A C 1
ATOM 1539 O O . GLY A 1 190 ? 2.942 3.052 10.055 1.00 89.56 190 GLY A O 1
ATOM 1540 N N . GLY A 1 191 ? 4.343 2.061 8.616 1.00 90.62 191 GLY A N 1
ATOM 1541 C CA . GLY A 1 191 ? 4.250 0.736 9.239 1.00 90.62 191 GLY A CA 1
ATOM 1542 C C . GLY A 1 191 ? 4.494 0.747 10.755 1.00 90.62 191 GLY A C 1
ATOM 1543 O O . GLY A 1 191 ? 3.779 0.078 11.505 1.00 90.62 191 GLY A O 1
ATOM 1544 N N . PHE A 1 192 ? 5.441 1.556 11.239 1.00 92.94 192 PHE A N 1
ATOM 1545 C CA . PHE A 1 192 ? 5.667 1.739 12.675 1.00 92.94 192 PHE A CA 1
ATOM 1546 C C . PHE A 1 192 ? 4.462 2.387 13.382 1.00 92.94 192 PHE A C 1
ATOM 1548 O O . PHE A 1 192 ? 4.030 1.906 14.434 1.00 92.94 192 PHE A O 1
ATOM 1555 N N . PHE A 1 193 ? 3.857 3.426 12.796 1.00 91.38 193 PHE A N 1
ATOM 1556 C CA . PHE A 1 193 ? 2.620 4.015 13.321 1.00 91.38 193 PHE A CA 1
ATOM 1557 C C . PHE A 1 193 ? 1.428 3.052 13.249 1.00 91.38 193 PHE A C 1
ATOM 1559 O O . PHE A 1 193 ? 0.625 3.041 14.188 1.00 91.38 193 PHE A O 1
ATOM 1566 N N . SER A 1 194 ? 1.329 2.208 12.213 1.00 91.62 194 SER A N 1
ATOM 1567 C CA . SER A 1 194 ? 0.317 1.146 12.132 1.00 91.62 194 SER A CA 1
ATOM 1568 C C . SER A 1 194 ? 0.432 0.184 13.316 1.00 91.62 194 SER A C 1
ATOM 1570 O O . SER A 1 194 ? -0.582 -0.159 13.924 1.00 91.62 194 SER A O 1
ATOM 1572 N N . LEU A 1 195 ? 1.653 -0.224 13.683 1.00 93.00 195 LEU A N 1
ATOM 1573 C CA . LEU A 1 195 ? 1.898 -1.118 14.820 1.00 93.00 195 LEU A CA 1
ATOM 1574 C C . LEU A 1 195 ? 1.533 -0.465 16.157 1.00 93.00 195 LEU A C 1
ATOM 1576 O O . LEU A 1 195 ? 0.885 -1.100 16.990 1.00 93.00 195 LEU A O 1
ATOM 1580 N N . ILE A 1 196 ? 1.883 0.811 16.350 1.00 93.00 196 ILE A N 1
ATOM 1581 C CA . ILE A 1 196 ? 1.476 1.571 17.543 1.00 93.00 196 ILE A CA 1
ATOM 1582 C C . ILE A 1 196 ? -0.050 1.660 17.617 1.00 93.00 196 ILE A C 1
ATOM 1584 O O . ILE A 1 196 ? -0.643 1.392 18.664 1.00 93.00 196 ILE A O 1
ATOM 1588 N N . ALA A 1 197 ? -0.704 2.011 16.509 1.00 91.88 197 ALA A N 1
ATOM 1589 C CA . ALA A 1 197 ? -2.156 2.085 16.449 1.00 91.88 197 ALA A CA 1
ATOM 1590 C C . ALA A 1 197 ? -2.793 0.717 16.739 1.00 91.88 197 ALA A C 1
ATOM 1592 O O . ALA A 1 197 ? -3.759 0.649 17.499 1.00 91.88 197 ALA A O 1
ATOM 1593 N N . LEU A 1 198 ? -2.226 -0.372 16.208 1.00 94.25 198 LEU A N 1
ATOM 1594 C CA . LEU A 1 198 ? -2.693 -1.731 16.469 1.00 94.25 198 LEU A CA 1
ATOM 1595 C C . LEU A 1 198 ? -2.601 -2.063 17.957 1.00 94.25 198 LEU A C 1
ATOM 1597 O O . LEU A 1 198 ? -3.574 -2.539 18.536 1.00 94.25 198 LEU A O 1
ATOM 1601 N N . TYR A 1 199 ? -1.464 -1.756 18.581 1.00 94.75 199 TYR A N 1
ATOM 1602 C CA . TYR A 1 199 ? -1.248 -1.964 20.009 1.00 94.75 199 TYR A CA 1
ATOM 1603 C C . TYR A 1 199 ? -2.303 -1.239 20.859 1.00 94.75 199 TYR A C 1
ATOM 1605 O O . TYR A 1 199 ? -2.904 -1.849 21.744 1.00 94.75 199 TYR A O 1
ATOM 1613 N N . PHE A 1 200 ? -2.603 0.029 20.556 1.00 92.94 200 PHE A N 1
ATOM 1614 C CA . PHE A 1 200 ? -3.642 0.780 21.272 1.00 92.94 200 PHE A CA 1
ATOM 1615 C C . PHE A 1 200 ? -5.052 0.220 21.052 1.00 92.94 200 PHE A C 1
ATOM 1617 O O . PHE A 1 200 ? -5.829 0.148 22.007 1.00 92.94 200 PHE A O 1
ATOM 1624 N N . ILE A 1 201 ? -5.384 -0.207 19.829 1.00 91.81 201 ILE A N 1
ATOM 1625 C CA . ILE A 1 201 ? -6.682 -0.836 19.539 1.00 91.81 201 ILE A CA 1
ATOM 1626 C C . ILE A 1 201 ? -6.825 -2.165 20.289 1.00 91.81 201 ILE A C 1
ATOM 1628 O O . ILE A 1 201 ? -7.895 -2.436 20.831 1.00 91.81 201 ILE A O 1
ATOM 1632 N N . LEU A 1 202 ? -5.760 -2.968 20.360 1.00 93.19 202 LEU A N 1
ATOM 1633 C CA . LEU A 1 202 ? -5.762 -4.239 21.090 1.00 93.19 202 LEU A CA 1
ATOM 1634 C C . LEU A 1 202 ? -5.870 -4.037 22.607 1.00 93.19 202 LEU A C 1
ATOM 1636 O O . LEU A 1 202 ? -6.570 -4.798 23.269 1.00 93.19 202 LEU A O 1
ATOM 1640 N N . MET A 1 203 ? -5.233 -2.996 23.152 1.00 94.62 203 MET A N 1
ATOM 1641 C CA . MET A 1 203 ? -5.337 -2.626 24.570 1.00 94.62 203 MET A CA 1
ATOM 1642 C C . MET A 1 203 ? -6.735 -2.116 24.956 1.00 94.62 203 MET A C 1
ATOM 1644 O O . MET A 1 203 ? -7.172 -2.330 26.086 1.00 94.62 203 MET A O 1
ATOM 1648 N N . LYS A 1 204 ? -7.436 -1.412 24.054 1.00 92.44 204 LYS A N 1
ATOM 1649 C CA . LYS A 1 204 ? -8.739 -0.774 24.333 1.00 92.44 204 LYS A CA 1
ATOM 1650 C C . LYS A 1 204 ? -9.747 -0.969 23.184 1.00 92.44 204 LYS A C 1
ATOM 1652 O O . LYS A 1 204 ? -10.129 0.003 22.524 1.00 92.44 204 LYS A O 1
ATOM 1657 N N . PRO A 1 205 ? -10.239 -2.200 22.954 1.00 90.19 205 PRO A N 1
ATOM 1658 C CA . PRO A 1 205 ? -11.099 -2.511 21.807 1.00 90.19 205 PRO A CA 1
ATOM 1659 C C . PRO A 1 205 ? -12.486 -1.848 21.868 1.00 90.19 205 PRO A C 1
ATOM 1661 O O . PRO A 1 205 ? -13.152 -1.694 20.841 1.00 90.19 205 PRO A O 1
ATOM 1664 N N . GLU A 1 206 ? -12.942 -1.439 23.056 1.00 91.31 206 GLU A N 1
ATOM 1665 C CA . GLU A 1 206 ? -14.233 -0.760 23.214 1.00 91.31 206 GLU A CA 1
ATOM 1666 C C . GLU A 1 206 ? -14.200 0.709 22.764 1.00 91.31 206 GLU A C 1
ATOM 1668 O O . GLU A 1 206 ? -15.204 1.225 22.267 1.00 91.31 206 GLU A O 1
ATOM 1673 N N . GLU A 1 207 ? -13.043 1.369 22.875 1.00 89.88 207 GLU A N 1
ATOM 1674 C CA . GLU A 1 207 ? -12.887 2.807 22.618 1.00 89.88 207 GLU A CA 1
ATOM 1675 C C . GLU A 1 207 ? -12.651 3.112 21.129 1.00 89.88 207 GLU A C 1
ATOM 1677 O O . GLU A 1 207 ? -13.145 4.115 20.598 1.00 89.88 207 GLU A O 1
ATOM 1682 N N . TYR A 1 208 ? -11.952 2.215 20.429 1.00 88.44 208 TYR A N 1
ATOM 1683 C CA . TYR A 1 208 ? -11.474 2.452 19.070 1.00 88.44 208 TYR A CA 1
ATOM 1684 C C . TYR A 1 208 ? -12.169 1.572 18.026 1.00 88.44 208 TYR A C 1
ATOM 1686 O O . TYR A 1 208 ? -12.527 0.417 18.256 1.00 88.44 208 TYR A O 1
ATOM 1694 N N . ARG A 1 209 ? -12.348 2.128 16.824 1.00 85.88 209 ARG A N 1
ATOM 1695 C CA . ARG A 1 209 ? -12.724 1.390 15.606 1.00 85.88 209 ARG A CA 1
ATOM 1696 C C . ARG A 1 209 ? -11.641 1.547 14.548 1.00 85.88 209 ARG A C 1
ATOM 1698 O O . ARG A 1 209 ? -10.852 2.485 14.592 1.00 85.88 209 ARG A O 1
ATOM 1705 N N . GLY A 1 210 ? -11.662 0.649 13.565 1.00 85.06 210 GLY A N 1
ATOM 1706 C CA . GLY A 1 210 ? -10.800 0.746 12.386 1.00 85.06 210 GLY A CA 1
ATOM 1707 C C . GLY A 1 210 ? -9.686 -0.293 12.310 1.00 85.06 210 GLY A C 1
ATOM 1708 O O . GLY A 1 210 ? -8.720 -0.059 11.597 1.00 85.06 210 GLY A O 1
ATOM 1709 N N . ILE A 1 211 ? -9.819 -1.447 12.974 1.00 89.56 211 ILE A N 1
ATOM 1710 C CA . ILE A 1 211 ? -8.835 -2.539 12.858 1.00 89.56 211 ILE A CA 1
ATOM 1711 C C . ILE A 1 211 ? -8.582 -2.937 11.393 1.00 89.56 211 ILE A C 1
ATOM 1713 O O . ILE A 1 211 ? -7.443 -3.147 10.998 1.00 89.56 211 ILE A O 1
ATOM 1717 N N . TRP A 1 212 ? -9.628 -2.918 10.560 1.00 89.25 212 TRP A N 1
ATOM 1718 C CA . TRP A 1 212 ? -9.534 -3.193 9.126 1.00 89.25 212 TRP A CA 1
ATOM 1719 C C . TRP A 1 212 ? -8.653 -2.199 8.363 1.00 89.25 212 TRP A C 1
ATOM 1721 O O . TRP A 1 212 ? -7.968 -2.608 7.434 1.00 89.25 212 TRP A O 1
ATOM 1731 N N . LEU A 1 213 ? -8.631 -0.919 8.759 1.00 87.00 213 LEU A N 1
ATOM 1732 C CA . LEU A 1 213 ? -7.756 0.080 8.132 1.00 87.00 213 LEU A CA 1
ATOM 1733 C C . LEU A 1 213 ? -6.288 -0.205 8.448 1.00 87.00 213 LEU A C 1
ATOM 1735 O O . LEU A 1 213 ? -5.446 -0.117 7.562 1.00 87.00 213 LEU A O 1
ATOM 1739 N N . ILE A 1 214 ? -5.996 -0.600 9.688 1.00 91.25 214 ILE A N 1
ATOM 1740 C CA . ILE A 1 214 ? -4.639 -0.965 10.103 1.00 91.25 214 ILE A CA 1
ATOM 1741 C C . ILE A 1 214 ? -4.177 -2.226 9.372 1.00 91.25 214 ILE A C 1
ATOM 1743 O O . ILE A 1 214 ? -3.076 -2.249 8.835 1.00 91.25 214 ILE A O 1
ATOM 1747 N N . ILE A 1 215 ? -5.029 -3.255 9.302 1.00 90.62 215 ILE A N 1
ATOM 1748 C CA . ILE A 1 215 ? -4.721 -4.493 8.573 1.00 90.62 215 ILE A CA 1
ATOM 1749 C C . ILE A 1 215 ? -4.456 -4.191 7.095 1.00 90.62 215 ILE A C 1
ATOM 1751 O O . ILE A 1 215 ? -3.456 -4.653 6.552 1.00 90.62 215 ILE A O 1
ATOM 1755 N N . ALA A 1 216 ? -5.308 -3.383 6.455 1.00 88.56 216 ALA A N 1
ATOM 1756 C CA . ALA A 1 216 ? -5.103 -2.971 5.071 1.00 88.56 216 ALA A CA 1
ATOM 1757 C C . ALA A 1 216 ? -3.757 -2.257 4.886 1.00 88.56 216 ALA A C 1
ATOM 1759 O O . ALA A 1 216 ? -3.059 -2.521 3.910 1.00 88.56 216 ALA A O 1
ATOM 1760 N N . ASN A 1 217 ? -3.361 -1.406 5.835 1.00 88.75 217 ASN A N 1
ATOM 1761 C CA . ASN A 1 217 ? -2.088 -0.707 5.741 1.00 88.75 217 ASN A CA 1
ATOM 1762 C C . ASN A 1 217 ? -0.879 -1.636 5.922 1.00 88.75 217 ASN A C 1
ATOM 1764 O O . ASN A 1 217 ? 0.059 -1.588 5.133 1.00 88.75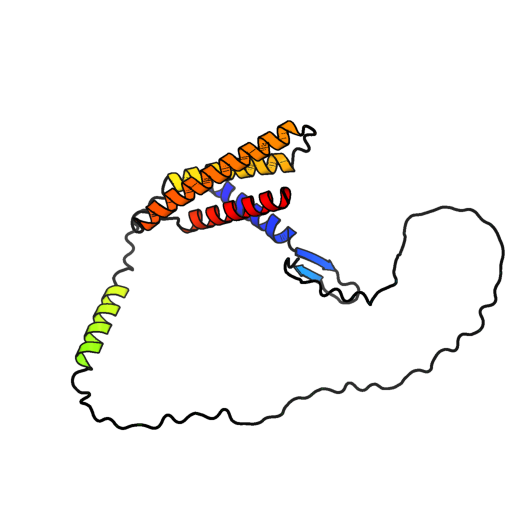 217 ASN A O 1
ATOM 1768 N N . ILE A 1 218 ? -0.936 -2.559 6.885 1.00 91.19 218 ILE A N 1
ATOM 1769 C CA . ILE A 1 218 ? 0.102 -3.586 7.059 1.00 91.19 218 ILE A CA 1
ATOM 1770 C C . ILE A 1 218 ? 0.276 -4.394 5.766 1.00 91.19 218 ILE A C 1
ATOM 1772 O O . ILE A 1 218 ? 1.402 -4.627 5.333 1.00 91.19 218 ILE A O 1
ATOM 1776 N N . ILE A 1 219 ? -0.828 -4.767 5.112 1.00 92.06 219 ILE A N 1
ATOM 1777 C CA . ILE A 1 219 ? -0.791 -5.468 3.824 1.00 92.06 219 ILE A CA 1
ATOM 1778 C C . ILE A 1 219 ? -0.095 -4.612 2.754 1.00 92.06 219 ILE A C 1
ATOM 1780 O O . ILE A 1 219 ? 0.783 -5.117 2.058 1.00 92.06 219 ILE A O 1
ATOM 1784 N N . ILE A 1 220 ? -0.426 -3.320 2.642 1.00 87.88 220 ILE A N 1
ATOM 1785 C CA . ILE A 1 220 ? 0.220 -2.397 1.691 1.00 87.88 220 ILE A CA 1
ATOM 1786 C C . ILE A 1 220 ? 1.729 -2.306 1.947 1.00 87.88 220 ILE A C 1
ATOM 1788 O O . ILE A 1 220 ? 2.513 -2.406 1.003 1.00 87.88 220 ILE A O 1
ATOM 1792 N N . VAL A 1 221 ? 2.144 -2.168 3.208 1.00 90.75 221 VAL A N 1
ATOM 1793 C CA . VAL A 1 221 ? 3.562 -2.132 3.596 1.00 90.75 221 VAL A CA 1
ATOM 1794 C C . VAL A 1 221 ? 4.268 -3.432 3.196 1.00 90.75 221 VAL A C 1
ATOM 1796 O O . VAL A 1 221 ? 5.367 -3.383 2.642 1.00 90.75 221 VAL A O 1
ATOM 1799 N N . MET A 1 222 ? 3.638 -4.593 3.408 1.00 93.44 222 MET A N 1
ATOM 1800 C CA . MET A 1 222 ? 4.190 -5.886 2.985 1.00 93.44 222 MET A CA 1
ATOM 1801 C C . MET A 1 222 ? 4.342 -5.984 1.462 1.00 93.44 222 MET A C 1
ATOM 1803 O O . MET A 1 222 ? 5.387 -6.426 0.986 1.00 93.44 222 MET A O 1
ATOM 1807 N N . PHE A 1 223 ? 3.340 -5.545 0.693 1.00 91.44 223 PHE A N 1
ATOM 1808 C CA . PHE A 1 223 ? 3.423 -5.510 -0.771 1.00 91.44 223 PHE A CA 1
ATOM 1809 C C . PHE A 1 223 ? 4.530 -4.573 -1.261 1.00 91.44 223 PHE A C 1
ATOM 1811 O O . PHE A 1 223 ? 5.279 -4.940 -2.165 1.00 91.44 223 PHE A O 1
ATOM 1818 N N . PHE A 1 224 ? 4.665 -3.395 -0.645 1.00 88.75 224 PHE A N 1
ATOM 1819 C CA . PHE A 1 224 ? 5.719 -2.440 -0.981 1.00 88.75 224 PHE A CA 1
ATOM 1820 C C . PHE A 1 224 ? 7.108 -3.046 -0.770 1.00 88.75 224 PHE A C 1
ATOM 1822 O O . PHE A 1 224 ? 7.954 -2.978 -1.659 1.00 88.75 224 PHE A O 1
ATOM 1829 N N . TRP A 1 225 ? 7.329 -3.701 0.372 1.00 92.19 225 TRP A N 1
ATOM 1830 C CA . TRP A 1 225 ? 8.585 -4.396 0.641 1.00 92.19 225 TRP A CA 1
ATOM 1831 C C . TRP A 1 225 ? 8.831 -5.552 -0.329 1.00 92.19 225 TRP A C 1
ATOM 1833 O O . TRP A 1 225 ? 9.948 -5.689 -0.815 1.00 92.19 225 TRP A O 1
ATOM 1843 N N . GLY A 1 226 ? 7.809 -6.346 -0.662 1.00 92.31 226 GLY A N 1
ATOM 1844 C CA . GLY A 1 226 ? 7.929 -7.413 -1.661 1.00 92.31 226 GLY A CA 1
ATOM 1845 C C . GLY A 1 226 ? 8.364 -6.890 -3.034 1.00 92.31 226 GLY A C 1
ATOM 1846 O O . GLY A 1 226 ? 9.276 -7.444 -3.646 1.00 92.31 226 GLY A O 1
ATOM 1847 N N . TYR A 1 227 ? 7.773 -5.780 -3.481 1.00 87.81 227 TYR A N 1
ATOM 1848 C CA . TYR A 1 227 ? 8.170 -5.102 -4.716 1.00 87.81 227 TYR A CA 1
ATOM 1849 C C . TYR A 1 227 ? 9.605 -4.561 -4.642 1.00 87.81 227 TYR A C 1
ATOM 1851 O O . TYR A 1 227 ? 10.395 -4.771 -5.559 1.00 87.81 227 TYR A O 1
ATOM 1859 N N . TYR A 1 228 ? 9.966 -3.918 -3.530 1.00 87.56 228 TYR A N 1
ATOM 1860 C CA . TYR A 1 228 ? 11.306 -3.370 -3.320 1.00 87.56 228 TYR A CA 1
ATOM 1861 C C . TYR A 1 228 ? 12.384 -4.464 -3.304 1.00 87.56 228 TYR A C 1
ATOM 1863 O O . TYR A 1 228 ? 13.431 -4.313 -3.930 1.00 87.56 228 TYR A O 1
ATOM 1871 N N . PHE A 1 229 ? 12.114 -5.596 -2.649 1.00 89.56 229 PHE A N 1
ATOM 1872 C CA . PHE A 1 229 ? 12.994 -6.764 -2.673 1.00 89.56 229 PHE A CA 1
ATOM 1873 C C . PHE A 1 229 ? 13.160 -7.321 -4.091 1.00 89.56 229 PHE A C 1
ATOM 1875 O O . PHE A 1 229 ? 14.285 -7.607 -4.486 1.00 89.56 229 PHE A O 1
ATOM 1882 N N . SER A 1 230 ? 12.078 -7.405 -4.872 1.00 87.50 230 SER A N 1
ATOM 1883 C CA . SER A 1 230 ? 12.129 -7.856 -6.270 1.00 87.50 230 SER A CA 1
ATOM 1884 C C . SER A 1 230 ? 12.873 -6.902 -7.214 1.00 87.50 230 SER A C 1
ATOM 1886 O O . SER A 1 230 ? 13.201 -7.300 -8.324 1.00 87.50 230 SER A O 1
ATOM 1888 N N . LEU A 1 231 ? 13.081 -5.642 -6.825 1.00 83.12 231 LEU A N 1
ATOM 1889 C CA . LEU A 1 231 ? 13.883 -4.680 -7.588 1.00 83.12 231 LEU A CA 1
ATOM 1890 C C . LEU A 1 231 ? 15.381 -4.790 -7.281 1.00 83.12 231 LEU A C 1
ATOM 1892 O O . LEU A 1 231 ? 16.200 -4.376 -8.099 1.00 83.12 231 LEU A O 1
ATOM 1896 N N . ILE A 1 232 ? 15.734 -5.273 -6.087 1.00 85.81 232 ILE A N 1
ATOM 1897 C CA . ILE A 1 232 ? 17.125 -5.397 -5.633 1.00 85.81 232 ILE A CA 1
ATOM 1898 C C . ILE A 1 232 ? 17.754 -6.718 -6.087 1.00 85.81 232 ILE A C 1
ATOM 1900 O O . ILE A 1 232 ? 18.951 -6.739 -6.378 1.00 85.81 232 ILE A O 1
ATOM 1904 N N . PHE A 1 233 ? 16.970 -7.797 -6.090 1.00 88.00 233 PHE A N 1
ATOM 1905 C CA . PHE A 1 233 ? 17.399 -9.158 -6.422 1.00 88.00 233 PHE A CA 1
ATOM 1906 C C . PHE A 1 233 ? 16.991 -9.545 -7.841 1.00 88.00 233 PHE A C 1
ATOM 1908 O O . PHE A 1 233 ? 17.834 -10.166 -8.525 1.00 88.00 233 PHE A O 1
#

pLDDT: mean 70.21, std 17.68, range [40.19, 94.75]

Solvent-accessible surface area (backbone atoms only — not comparable to full-atom values): 15193 Å² total; per-residue (Å²): 118,77,75,58,57,55,54,54,52,52,54,51,52,52,50,54,61,58,50,72,51,48,48,80,44,76,48,91,88,50,98,58,74,45,77,47,65,75,58,95,75,68,75,77,80,74,71,94,79,82,81,82,87,82,87,80,83,86,74,92,80,82,86,84,88,79,86,89,81,92,74,83,85,71,88,77,82,79,79,80,84,82,76,82,85,76,84,81,77,86,78,84,86,72,90,82,87,79,85,78,78,80,76,79,75,84,78,86,74,95,66,85,79,83,74,66,62,69,61,50,56,55,52,52,51,55,53,50,55,68,68,68,72,79,74,76,81,74,80,69,81,58,46,66,54,66,52,54,54,52,22,51,52,36,40,52,53,18,51,51,53,50,49,47,61,74,70,50,88,65,89,48,68,67,58,55,52,50,50,53,52,50,27,51,52,31,38,52,52,19,50,52,35,37,50,54,39,49,52,53,36,71,75,37,61,85,57,40,54,56,68,68,59,43,52,52,48,51,52,50,47,51,51,51,49,52,54,54,51,66,72,76,107

Secondary structure (DSSP, 8-state):
-HHHHHHHHHHHHHHHHHHTTEEEEE-SSSSSEEEEE--TT--------S--------------------------PPPP---------------------------------SSSSHHHHHHHHHHHHHHHSS-S-----PEEPHHHHHHHHHHHHHHHHHHHHHH-----HHHHHHHHHHHHHHHHHHHHHHHHHHHHHHH-TTTEE-HHHHHHHHHHHHHHHHHHHHHH-